Protein AF-A0A3N2C5B7-F1 (afdb_monomer_lite)

Organism: NCBI:txid150123

pLDDT: mean 75.02, std 17.59, range [30.16, 95.12]

Sequence (192 aa):
MKPGRSRLVAAVVLATTVAFVAAPAPQPVDAAWQDAESGAVAFAALSIAKPVYLAGASGCSISTTSVLGVGLVINSYTLTFTMPEGYGSADIQVGGGNTSTTIALASAAVTPAATSPTPNPTRQYSVTFNRGLLDGLLTGLLGGTGYLGVRVAPSSLIVPPLTRDTIWTSPWAVVQVGTALLGTNPTCTVIG

Foldseek 3Di:
DDDDDDDDDDDDDDPDDDDPPPPPDDADFPDWDADPVPGIDTDGDDAQAWWAADPDCRQKPWDWDQDPPQGIATFKIKGKTAHDPPDAQLQKWKFKDQDPQPTDTQDPVLFFRWDADPPHPRRMIMGIRGPVSCCVRPVCLAQGKMKMWMKGFDPVPPDPPDDSVRGRIHDTFMWIWHAHHSRPDIDIGGDD

Structure (mmCIF, N/CA/C/O backbone):
data_AF-A0A3N2C5B7-F1
#
_entry.id   AF-A0A3N2C5B7-F1
#
loop_
_atom_site.group_PDB
_atom_site.id
_atom_site.type_symbol
_atom_site.label_atom_id
_atom_site.label_alt_id
_atom_site.label_comp_id
_atom_site.label_asym_id
_atom_site.label_entity_id
_atom_site.label_seq_id
_atom_site.pdbx_PDB_ins_code
_atom_site.Cartn_x
_atom_site.Cartn_y
_atom_site.Cartn_z
_atom_site.occupancy
_atom_site.B_iso_or_equiv
_atom_site.auth_seq_id
_atom_site.auth_comp_id
_atom_site.auth_asym_id
_atom_site.auth_atom_id
_atom_site.pdbx_PDB_model_num
ATOM 1 N N . MET A 1 1 ? 11.537 -69.771 -57.664 1.00 35.84 1 MET A N 1
ATOM 2 C CA . MET A 1 1 ? 11.324 -70.745 -56.569 1.00 35.84 1 MET A CA 1
ATOM 3 C C . MET A 1 1 ? 12.615 -70.912 -55.780 1.00 35.84 1 MET A C 1
ATOM 5 O O . MET A 1 1 ? 13.659 -71.053 -56.399 1.00 35.84 1 MET A O 1
ATOM 9 N N . LYS A 1 2 ? 12.469 -70.979 -54.448 1.00 32.97 2 LYS A N 1
ATOM 10 C CA . LYS A 1 2 ? 13.444 -71.321 -53.391 1.00 32.97 2 LYS A CA 1
ATOM 11 C C . LYS A 1 2 ? 14.455 -70.246 -52.921 1.00 32.97 2 LYS A C 1
ATOM 13 O O . LYS A 1 2 ? 14.791 -69.346 -53.677 1.00 32.97 2 LYS A O 1
ATOM 18 N N . PRO A 1 3 ? 14.815 -70.288 -51.617 1.00 48.50 3 PRO A N 1
ATOM 19 C CA . PRO A 1 3 ? 14.596 -69.185 -50.675 1.00 48.50 3 PRO A CA 1
ATOM 20 C C . PRO A 1 3 ? 15.876 -68.854 -49.879 1.00 48.50 3 PRO A C 1
ATOM 22 O O . PRO A 1 3 ? 16.904 -69.505 -50.053 1.00 48.50 3 PRO A O 1
ATOM 25 N N . GLY A 1 4 ? 15.837 -67.895 -48.948 1.00 30.16 4 GLY A N 1
ATOM 26 C CA . GLY A 1 4 ? 17.028 -67.654 -48.134 1.00 30.16 4 GLY A CA 1
ATOM 27 C C . GLY A 1 4 ? 16.896 -66.702 -46.957 1.00 30.16 4 GLY A C 1
ATOM 28 O O . GLY A 1 4 ? 17.328 -65.567 -47.048 1.00 30.16 4 GLY A O 1
ATOM 29 N N . ARG A 1 5 ? 16.471 -67.272 -45.825 1.00 41.50 5 ARG A N 1
ATOM 30 C CA . ARG A 1 5 ? 17.020 -67.038 -44.476 1.00 41.50 5 ARG A CA 1
ATOM 31 C C . ARG A 1 5 ? 16.700 -65.713 -43.771 1.00 41.50 5 ARG A C 1
ATOM 33 O O . ARG A 1 5 ? 17.401 -64.715 -43.860 1.00 41.50 5 ARG A O 1
ATOM 40 N N . SER A 1 6 ? 15.701 -65.851 -42.907 1.00 39.84 6 SER A N 1
ATOM 41 C CA . SER A 1 6 ? 15.528 -65.231 -41.595 1.00 39.84 6 SER A CA 1
ATOM 42 C C . SER A 1 6 ? 16.836 -64.837 -40.894 1.00 39.84 6 SER A C 1
ATOM 44 O O . SER A 1 6 ? 17.717 -65.678 -40.694 1.00 39.84 6 SER A O 1
ATOM 46 N N . ARG A 1 7 ? 16.888 -63.603 -40.383 1.00 42.66 7 ARG A N 1
ATOM 47 C CA . ARG A 1 7 ? 17.626 -63.260 -39.161 1.00 42.66 7 ARG A CA 1
ATOM 48 C C . ARG A 1 7 ? 16.753 -62.368 -38.278 1.00 42.66 7 ARG A C 1
ATOM 50 O O . ARG A 1 7 ? 16.432 -61.245 -38.639 1.00 42.66 7 ARG A O 1
ATOM 57 N N . LEU A 1 8 ? 16.364 -62.936 -37.138 1.00 42.44 8 LEU A N 1
ATOM 58 C CA . LEU A 1 8 ? 15.937 -62.237 -35.930 1.00 42.44 8 LEU A CA 1
ATOM 59 C C . LEU A 1 8 ? 17.021 -61.241 -35.507 1.00 42.44 8 LEU A C 1
ATOM 61 O O . LEU A 1 8 ? 18.163 -61.670 -35.356 1.00 42.44 8 LEU A O 1
ATOM 65 N N . VAL A 1 9 ? 16.669 -59.981 -35.229 1.00 36.91 9 VAL A N 1
ATOM 66 C CA . VAL A 1 9 ? 17.441 -59.124 -34.314 1.00 36.91 9 VAL A CA 1
ATOM 67 C C . VAL A 1 9 ? 16.490 -58.231 -33.503 1.00 36.91 9 VAL A C 1
ATOM 69 O O . VAL A 1 9 ? 15.833 -57.348 -34.037 1.00 36.91 9 VAL A O 1
ATOM 72 N N . ALA A 1 10 ? 16.428 -58.576 -32.216 1.00 32.66 10 ALA A N 1
ATOM 73 C CA . ALA A 1 10 ? 16.197 -57.800 -30.996 1.00 32.66 10 ALA A CA 1
ATOM 74 C C . ALA A 1 10 ? 15.443 -56.453 -31.035 1.00 32.66 10 ALA A C 1
ATOM 76 O O . ALA A 1 10 ? 15.878 -55.463 -31.615 1.00 32.66 10 ALA A O 1
ATOM 77 N N . ALA A 1 11 ? 14.382 -56.416 -30.225 1.00 35.00 11 ALA A N 1
ATOM 78 C CA . ALA A 1 11 ? 13.770 -55.218 -29.676 1.00 35.00 11 ALA A CA 1
ATOM 79 C C . ALA A 1 11 ? 14.732 -54.463 -28.740 1.00 35.00 11 ALA A C 1
ATOM 81 O O . ALA A 1 11 ? 15.372 -55.069 -27.882 1.00 35.00 11 ALA A O 1
ATOM 82 N N . VAL A 1 12 ? 14.744 -53.134 -28.842 1.00 37.12 12 VAL A N 1
ATOM 83 C CA . VAL A 1 12 ? 15.176 -52.234 -27.766 1.00 37.12 12 VAL A CA 1
ATOM 84 C C . VAL A 1 12 ? 14.017 -51.278 -27.510 1.00 37.12 12 VAL A C 1
ATOM 86 O O . VAL A 1 12 ? 13.773 -50.348 -28.273 1.00 37.12 12 VAL A O 1
ATOM 89 N N . VAL A 1 13 ? 13.256 -51.560 -26.454 1.00 39.16 13 VAL A N 1
ATOM 90 C CA . VAL A 1 13 ? 12.265 -50.638 -25.896 1.00 39.16 13 VAL A CA 1
ATOM 91 C C . VAL A 1 13 ? 13.042 -49.649 -25.033 1.00 39.16 13 VAL A C 1
ATOM 93 O O . VAL A 1 13 ? 13.508 -50.005 -23.953 1.00 39.16 13 VAL A O 1
ATOM 96 N N . LEU A 1 14 ? 13.231 -48.423 -25.522 1.00 38.78 14 LEU A N 1
ATOM 97 C CA . LEU A 1 14 ? 13.787 -47.342 -24.713 1.00 38.78 14 LEU A CA 1
ATOM 98 C C . LEU A 1 14 ? 12.655 -46.773 -23.845 1.00 38.78 14 LEU A C 1
ATOM 100 O O . LEU A 1 14 ? 11.799 -46.035 -24.324 1.00 38.78 14 LEU A O 1
ATOM 104 N N . ALA A 1 15 ? 12.628 -47.155 -22.570 1.00 41.28 15 ALA A N 1
ATOM 105 C CA . ALA A 1 15 ? 11.782 -46.521 -21.570 1.00 41.28 15 ALA A CA 1
ATOM 106 C C . ALA A 1 15 ? 12.394 -45.161 -21.196 1.00 41.28 15 ALA A C 1
ATOM 108 O O . ALA A 1 15 ? 13.304 -45.081 -20.372 1.00 41.28 15 ALA A O 1
ATOM 109 N N . THR A 1 16 ? 11.924 -44.083 -21.819 1.00 44.19 16 THR A N 1
ATOM 110 C CA . THR A 1 16 ? 12.228 -42.712 -21.399 1.00 44.19 16 THR A CA 1
ATOM 111 C C . THR A 1 16 ? 11.373 -42.357 -20.186 1.00 44.19 16 THR A C 1
ATOM 113 O O . THR A 1 16 ? 10.202 -42.001 -20.295 1.00 44.19 16 THR A O 1
ATOM 116 N N . THR A 1 17 ? 11.964 -42.450 -18.998 1.00 44.78 17 THR A N 1
ATOM 117 C CA . THR A 1 17 ? 11.418 -41.849 -17.779 1.00 44.78 17 THR A CA 1
ATOM 118 C C . THR A 1 17 ? 11.466 -40.326 -17.909 1.00 44.78 17 THR A C 1
ATOM 120 O O . THR A 1 17 ? 12.536 -39.725 -17.806 1.00 44.78 17 THR A O 1
ATOM 123 N N . VAL A 1 18 ? 10.317 -39.693 -18.152 1.00 47.22 18 VAL A N 1
ATOM 124 C CA . VAL A 1 18 ? 10.173 -38.233 -18.090 1.00 47.22 18 VAL A CA 1
ATOM 125 C C . VAL A 1 18 ? 10.163 -37.830 -16.619 1.00 47.22 18 VAL A C 1
ATOM 127 O O . VAL A 1 18 ? 9.164 -37.991 -15.920 1.00 47.22 18 VAL A O 1
ATOM 130 N N . ALA A 1 19 ? 11.296 -37.333 -16.129 1.00 45.66 19 ALA A N 1
ATOM 131 C CA . ALA A 1 19 ? 11.338 -36.612 -14.869 1.00 45.66 19 ALA A CA 1
ATOM 132 C C . ALA A 1 19 ? 10.581 -35.289 -15.061 1.00 45.66 19 ALA A C 1
ATOM 134 O O . ALA A 1 19 ? 11.056 -34.393 -15.757 1.00 45.66 19 ALA A O 1
ATOM 135 N N . PHE A 1 20 ? 9.393 -35.168 -14.465 1.00 41.56 20 PHE A N 1
ATOM 136 C CA . PHE A 1 20 ? 8.735 -33.877 -14.288 1.00 41.56 20 PHE A CA 1
ATOM 137 C C . PHE A 1 20 ? 9.561 -33.059 -13.291 1.00 41.56 20 PHE A C 1
ATOM 139 O O . PHE A 1 20 ? 9.329 -33.086 -12.085 1.00 41.56 20 PHE A O 1
ATOM 146 N N . VAL A 1 21 ? 10.566 -32.346 -13.795 1.00 48.81 21 VAL A N 1
ATOM 147 C CA . VAL A 1 21 ? 11.139 -31.217 -13.068 1.00 48.81 21 VAL A CA 1
ATOM 148 C C . VAL A 1 21 ? 10.040 -30.162 -13.038 1.00 48.81 21 VAL A C 1
ATOM 150 O O . VAL A 1 21 ? 9.547 -29.763 -14.092 1.00 48.81 21 VAL A O 1
ATOM 153 N N . ALA A 1 22 ? 9.609 -29.762 -11.842 1.00 47.53 22 ALA A N 1
ATOM 154 C CA . ALA A 1 22 ? 8.692 -28.647 -11.661 1.00 47.53 22 ALA A CA 1
ATOM 155 C C . ALA A 1 22 ? 9.335 -27.397 -12.278 1.00 47.53 22 ALA A C 1
ATOM 157 O O . ALA A 1 22 ? 10.196 -26.762 -11.669 1.00 47.53 22 ALA A O 1
ATOM 158 N N . ALA A 1 23 ? 8.983 -27.101 -13.529 1.00 49.34 23 ALA A N 1
ATOM 159 C CA . ALA A 1 23 ? 9.457 -25.912 -14.204 1.00 49.34 23 ALA A CA 1
ATOM 160 C C . ALA A 1 23 ? 8.921 -24.691 -13.436 1.00 49.34 23 ALA A C 1
ATOM 162 O O . ALA A 1 23 ? 7.737 -24.681 -13.076 1.00 49.34 23 ALA A O 1
ATOM 163 N N . PRO A 1 24 ? 9.763 -23.679 -13.158 1.00 48.12 24 PRO A N 1
ATOM 164 C CA . PRO A 1 24 ? 9.281 -22.425 -12.605 1.00 48.12 24 PRO A CA 1
ATOM 165 C C . PRO A 1 24 ? 8.166 -21.883 -13.500 1.00 48.12 24 PRO A C 1
ATOM 167 O O . PRO A 1 24 ? 8.234 -22.015 -14.724 1.00 48.12 24 PRO A O 1
ATOM 170 N N . ALA A 1 25 ? 7.130 -21.307 -12.885 1.00 51.94 25 ALA A N 1
ATOM 171 C CA . ALA A 1 25 ? 6.002 -20.752 -13.620 1.00 51.94 25 ALA A CA 1
ATOM 172 C C . ALA A 1 25 ? 6.512 -19.822 -14.743 1.00 51.94 25 ALA A C 1
ATOM 174 O O . ALA A 1 25 ? 7.426 -19.024 -14.485 1.00 51.94 25 ALA A O 1
ATOM 175 N N . PRO A 1 26 ? 5.972 -19.941 -15.974 1.00 47.62 26 PRO A N 1
ATOM 176 C CA . PRO A 1 26 ? 6.427 -19.148 -17.108 1.00 47.62 26 PRO A CA 1
ATOM 177 C C . PRO A 1 26 ? 6.358 -17.663 -16.751 1.00 47.62 26 PRO A C 1
ATOM 179 O O . PRO A 1 26 ? 5.314 -17.159 -16.337 1.00 47.62 26 PRO A O 1
ATOM 182 N N . GLN A 1 27 ? 7.498 -16.983 -16.859 1.00 50.03 27 GLN A N 1
ATOM 183 C CA . GLN A 1 27 ? 7.572 -15.544 -16.636 1.00 50.03 27 GLN A CA 1
ATOM 184 C C . GLN A 1 27 ? 6.804 -14.836 -17.764 1.00 50.03 27 GLN A C 1
ATOM 186 O O . GLN A 1 27 ? 6.911 -15.265 -18.916 1.00 50.03 27 GLN A O 1
ATOM 191 N N . PRO A 1 28 ? 6.038 -13.773 -17.474 1.00 53.78 28 PRO A N 1
ATOM 192 C CA . PRO A 1 28 ? 5.426 -12.964 -18.520 1.00 53.78 28 PRO A CA 1
ATOM 193 C C . PRO A 1 28 ? 6.520 -12.356 -19.414 1.00 53.78 28 PRO A C 1
ATOM 195 O O . PRO A 1 28 ? 7.517 -11.822 -18.922 1.00 53.78 28 PRO A O 1
ATOM 198 N N . VAL A 1 29 ? 6.347 -12.480 -20.731 1.00 54.84 29 VAL A N 1
ATOM 199 C CA . VAL A 1 29 ? 7.285 -12.006 -21.760 1.00 54.84 29 VAL A CA 1
ATOM 200 C C . VAL A 1 29 ? 6.549 -10.955 -22.590 1.00 54.84 29 VAL A C 1
ATOM 202 O O . VAL A 1 29 ? 5.499 -11.267 -23.147 1.00 54.84 29 VAL A O 1
ATOM 205 N N . ASP A 1 30 ? 7.071 -9.728 -22.668 1.00 53.09 30 ASP A N 1
ATOM 206 C CA . ASP A 1 30 ? 6.410 -8.628 -23.400 1.00 53.09 30 ASP A CA 1
ATOM 207 C C . ASP A 1 30 ? 6.528 -8.764 -24.924 1.00 53.09 30 ASP A C 1
ATOM 209 O O . ASP A 1 30 ? 5.712 -8.228 -25.670 1.00 53.09 30 ASP A O 1
ATOM 213 N N . ALA A 1 31 ? 7.528 -9.507 -25.399 1.00 56.25 31 ALA A N 1
ATOM 214 C CA . ALA A 1 31 ? 7.665 -9.886 -26.795 1.00 56.25 31 ALA A CA 1
ATOM 215 C C . ALA A 1 31 ? 8.596 -11.097 -26.912 1.00 56.25 31 ALA A C 1
ATOM 217 O O . ALA A 1 31 ? 9.701 -11.105 -26.368 1.00 56.25 31 ALA A O 1
ATOM 218 N N . ALA A 1 32 ? 8.150 -12.111 -27.648 1.00 57.03 32 ALA A N 1
ATOM 219 C CA . ALA A 1 32 ? 9.001 -13.179 -28.146 1.00 57.03 32 ALA A CA 1
ATOM 220 C C . ALA A 1 32 ? 9.000 -13.064 -29.667 1.00 57.03 32 ALA A C 1
ATOM 222 O O . ALA A 1 32 ? 7.952 -13.199 -30.299 1.00 57.03 32 ALA A O 1
ATOM 223 N N . TRP A 1 33 ? 10.157 -12.778 -30.254 1.00 51.25 33 TRP A N 1
ATOM 224 C CA . TRP A 1 33 ? 10.332 -12.894 -31.694 1.00 51.25 33 TRP A CA 1
ATOM 225 C C . TRP A 1 33 ? 11.167 -14.127 -31.975 1.00 51.25 33 TRP A C 1
ATOM 227 O O . TRP A 1 33 ? 12.185 -14.393 -31.332 1.00 51.25 33 TRP A O 1
ATOM 237 N N . GLN A 1 34 ? 10.680 -14.904 -32.929 1.00 53.06 34 GLN A N 1
ATOM 238 C CA . GLN A 1 34 ? 11.358 -16.083 -33.408 1.00 53.06 34 GLN A CA 1
ATOM 239 C C . GLN A 1 34 ? 11.734 -15.802 -34.851 1.00 53.06 34 GLN A C 1
ATOM 241 O O . GLN A 1 34 ? 10.875 -15.660 -35.718 1.00 53.06 34 GLN A O 1
ATOM 246 N N . ASP A 1 35 ? 13.028 -15.660 -35.069 1.00 55.88 35 ASP A N 1
ATOM 247 C CA . ASP A 1 35 ? 13.618 -15.584 -36.388 1.00 55.88 35 ASP A CA 1
ATOM 248 C C . ASP A 1 35 ? 14.286 -16.939 -36.668 1.00 55.88 35 ASP A C 1
ATOM 250 O O . ASP A 1 35 ? 14.932 -17.526 -35.792 1.00 55.88 35 ASP A O 1
ATOM 254 N N . ALA A 1 36 ? 14.074 -17.465 -37.874 1.00 63.16 36 ALA A N 1
ATOM 255 C CA . ALA A 1 36 ? 14.617 -18.750 -38.298 1.00 63.16 36 ALA A CA 1
ATOM 256 C C . ALA A 1 36 ? 16.155 -18.735 -38.401 1.00 63.16 36 ALA A C 1
ATOM 258 O O . ALA A 1 36 ? 16.771 -19.801 -38.378 1.00 63.16 36 ALA A O 1
ATOM 259 N N . GLU A 1 37 ? 16.767 -17.552 -38.488 1.00 69.00 37 GLU A N 1
ATOM 260 C CA . GLU A 1 37 ? 18.196 -17.358 -38.735 1.00 69.00 37 GLU A CA 1
ATOM 261 C C . GLU A 1 37 ? 18.986 -17.038 -37.447 1.00 69.00 37 GLU A C 1
ATOM 263 O O . GLU A 1 37 ? 20.143 -17.447 -37.333 1.00 69.00 37 GLU A O 1
ATOM 268 N N . SER A 1 38 ? 18.367 -16.398 -36.444 1.00 60.31 38 SER A N 1
ATOM 269 C CA . SER A 1 38 ? 19.035 -15.933 -35.206 1.00 60.31 38 SER A CA 1
ATOM 270 C C . SER A 1 38 ? 18.573 -16.617 -33.910 1.00 60.31 38 SER A C 1
ATOM 272 O O . SER A 1 38 ? 19.089 -16.307 -32.834 1.00 60.31 38 SER A O 1
ATOM 274 N N . GLY A 1 39 ? 17.637 -17.569 -33.976 1.00 56.69 39 GLY A N 1
ATOM 275 C CA . GLY A 1 39 ? 17.118 -18.276 -32.800 1.00 56.69 39 GLY A CA 1
ATOM 276 C C . GLY A 1 39 ? 16.073 -17.477 -32.007 1.00 56.69 39 GLY A C 1
ATOM 277 O O . GLY A 1 39 ? 15.660 -16.386 -32.389 1.00 56.69 39 GLY A O 1
ATOM 278 N N . ALA A 1 40 ? 15.587 -18.054 -30.903 1.00 54.97 40 ALA A N 1
ATOM 279 C CA . ALA A 1 40 ? 14.596 -17.415 -30.038 1.00 54.97 40 ALA A CA 1
ATOM 280 C C . ALA A 1 40 ? 15.289 -16.548 -28.978 1.00 54.97 40 ALA A C 1
ATOM 282 O O . ALA A 1 40 ? 16.088 -17.056 -28.189 1.00 54.97 40 ALA A O 1
ATOM 283 N N . VAL A 1 41 ? 14.944 -15.261 -28.928 1.00 52.34 41 VAL A N 1
ATOM 284 C CA . VAL A 1 41 ? 15.375 -14.349 -27.862 1.00 52.34 41 VAL A CA 1
ATOM 285 C C . VAL A 1 41 ? 14.140 -13.897 -27.091 1.00 52.34 41 VAL A C 1
ATOM 287 O O . VAL A 1 41 ? 13.140 -13.491 -27.679 1.00 52.34 41 VAL A O 1
ATOM 290 N N . ALA A 1 42 ? 14.208 -13.989 -25.766 1.00 57.88 42 ALA A N 1
ATOM 291 C CA . ALA A 1 42 ? 13.165 -13.524 -24.864 1.00 57.88 42 ALA A CA 1
ATOM 292 C C . ALA A 1 42 ? 13.741 -12.457 -23.931 1.00 57.88 42 ALA A C 1
ATOM 294 O O . ALA A 1 42 ? 14.819 -12.639 -23.363 1.00 57.88 42 ALA A O 1
ATOM 295 N N . PHE A 1 43 ? 13.001 -11.365 -23.754 1.00 53.41 43 PHE A N 1
ATOM 296 C CA . PHE A 1 43 ? 13.284 -10.347 -22.747 1.00 53.41 43 PHE A CA 1
ATOM 297 C C . PHE A 1 43 ? 12.277 -10.514 -21.616 1.00 53.41 43 PHE A C 1
ATOM 299 O O . PHE A 1 43 ? 11.074 -10.605 -21.861 1.00 53.41 43 PHE A O 1
ATOM 306 N N . ALA A 1 44 ? 12.763 -10.582 -20.379 1.00 56.19 44 ALA A N 1
ATOM 307 C CA . ALA A 1 44 ? 11.878 -10.590 -19.223 1.00 56.19 44 ALA A CA 1
ATOM 308 C C . ALA A 1 44 ? 11.096 -9.269 -19.176 1.00 56.19 44 ALA A C 1
ATOM 310 O O . ALA A 1 44 ? 11.691 -8.201 -19.345 1.00 56.19 44 ALA A O 1
ATOM 311 N N . ALA A 1 45 ? 9.783 -9.345 -18.945 1.00 58.25 45 ALA A N 1
ATOM 312 C CA . ALA A 1 45 ? 8.965 -8.157 -18.744 1.00 58.25 45 ALA A CA 1
ATOM 313 C C . ALA A 1 45 ? 9.502 -7.345 -17.556 1.00 58.25 45 ALA A C 1
ATOM 315 O O . ALA A 1 45 ? 9.812 -7.901 -16.495 1.00 58.25 45 ALA A O 1
ATOM 316 N N . LEU A 1 46 ? 9.620 -6.025 -17.720 1.00 68.75 46 LEU A N 1
ATOM 317 C CA . LEU A 1 46 ? 10.071 -5.145 -16.645 1.00 68.75 46 LEU A CA 1
ATOM 318 C C . LEU A 1 46 ? 8.976 -5.087 -15.567 1.00 68.75 46 LEU A C 1
ATOM 320 O O . LEU A 1 46 ? 7.962 -4.412 -15.717 1.00 68.75 46 LEU A O 1
ATOM 324 N N . SER A 1 47 ? 9.149 -5.807 -14.460 1.00 78.12 47 SER A N 1
ATOM 325 C CA . SER A 1 47 ? 8.191 -5.747 -13.355 1.00 78.12 47 SER A CA 1
ATOM 326 C C . SER A 1 47 ? 8.519 -4.581 -12.425 1.00 78.12 47 SER A C 1
ATOM 328 O O . SER A 1 47 ? 9.602 -4.539 -11.836 1.00 78.12 47 SER A O 1
ATOM 330 N N . ILE A 1 48 ? 7.570 -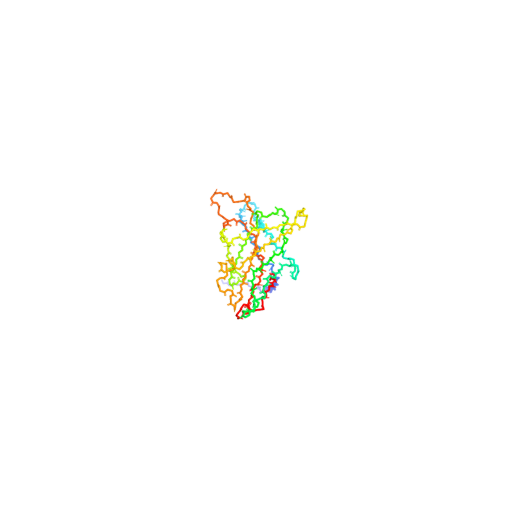3.669 -12.225 1.00 87.19 48 ILE A N 1
ATOM 331 C CA . ILE A 1 48 ? 7.682 -2.649 -11.181 1.00 87.19 48 ILE A CA 1
ATOM 332 C C . ILE A 1 48 ? 7.386 -3.316 -9.836 1.00 87.19 48 ILE A C 1
ATOM 334 O O . ILE A 1 48 ? 6.311 -3.890 -9.640 1.00 87.19 48 ILE A O 1
ATOM 338 N N . ALA A 1 49 ? 8.337 -3.245 -8.904 1.00 90.38 49 ALA A N 1
ATOM 339 C CA . ALA A 1 49 ? 8.137 -3.759 -7.556 1.00 90.38 49 ALA A CA 1
ATOM 340 C C . ALA A 1 49 ? 6.953 -3.046 -6.882 1.00 90.38 49 ALA A C 1
ATOM 342 O O . ALA A 1 49 ? 6.792 -1.831 -6.999 1.00 90.38 49 ALA A O 1
ATOM 343 N N . LYS A 1 50 ?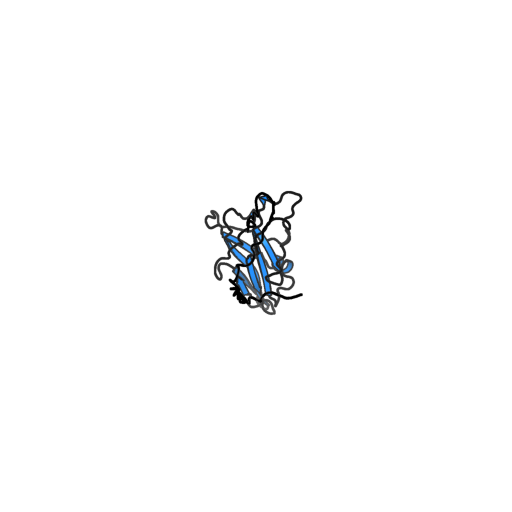 6.112 -3.801 -6.170 1.00 92.06 50 LYS A N 1
ATOM 344 C CA . LYS A 1 50 ? 5.024 -3.206 -5.386 1.00 92.06 50 LYS A CA 1
ATOM 345 C C . LYS A 1 50 ? 5.576 -2.472 -4.155 1.00 92.06 50 LYS A C 1
ATOM 347 O O . LYS A 1 50 ? 6.634 -2.861 -3.651 1.00 92.06 50 LYS A O 1
ATOM 352 N N . PRO A 1 51 ? 4.870 -1.457 -3.631 1.00 93.94 51 PRO A N 1
ATOM 353 C CA . PRO A 1 51 ? 5.239 -0.830 -2.366 1.00 93.94 51 PRO A CA 1
ATOM 354 C C . PRO A 1 51 ? 5.205 -1.836 -1.210 1.00 93.94 51 PRO A C 1
ATOM 356 O O . PRO A 1 51 ? 4.450 -2.810 -1.241 1.00 93.94 51 PRO A O 1
ATOM 359 N N . VAL A 1 52 ? 6.002 -1.592 -0.171 1.00 94.44 52 VAL A N 1
ATOM 360 C CA . VAL A 1 52 ? 6.074 -2.475 1.004 1.00 94.44 52 VAL A CA 1
ATOM 361 C C . VAL A 1 52 ? 5.566 -1.728 2.227 1.00 94.44 52 VAL A C 1
ATOM 363 O O . VAL A 1 52 ? 6.160 -0.731 2.632 1.00 94.44 52 VAL A O 1
ATOM 366 N N . TYR A 1 53 ? 4.473 -2.196 2.827 1.00 94.06 53 TYR A N 1
ATOM 367 C CA . TYR A 1 53 ? 3.979 -1.635 4.085 1.00 94.06 53 TYR A CA 1
ATOM 368 C C . TYR A 1 53 ? 4.957 -1.893 5.230 1.00 94.06 53 TYR A C 1
ATOM 370 O O . TYR A 1 53 ? 5.622 -2.930 5.280 1.00 94.06 53 TYR A O 1
ATOM 378 N N . LEU A 1 54 ? 5.022 -0.958 6.178 1.00 90.25 54 LEU A N 1
ATOM 379 C CA . LEU A 1 54 ? 5.760 -1.190 7.417 1.00 90.25 54 LEU A CA 1
ATOM 380 C C . LEU A 1 54 ? 5.109 -2.340 8.206 1.00 90.25 54 LEU A C 1
ATOM 382 O O . LEU A 1 54 ? 3.914 -2.606 8.094 1.00 90.25 54 LEU A O 1
ATOM 386 N N . ALA A 1 55 ? 5.894 -3.038 9.021 1.00 82.56 55 ALA A N 1
ATOM 387 C CA . ALA A 1 55 ? 5.377 -4.157 9.798 1.00 82.56 55 ALA A CA 1
ATOM 388 C C . ALA A 1 55 ? 4.397 -3.695 10.896 1.00 82.56 55 ALA A C 1
ATOM 390 O O . ALA A 1 55 ? 4.602 -2.672 11.555 1.00 82.56 55 ALA A O 1
ATOM 391 N N . GLY A 1 56 ? 3.352 -4.496 11.126 1.00 76.00 56 GLY A N 1
ATOM 392 C CA . GLY A 1 56 ? 2.403 -4.311 12.225 1.00 76.00 56 GLY A CA 1
ATOM 393 C C . GLY A 1 56 ? 1.615 -2.997 12.158 1.00 76.00 56 GLY A C 1
ATOM 394 O O . GLY A 1 56 ? 1.261 -2.515 11.083 1.00 76.00 56 GLY A O 1
ATOM 395 N N . ALA A 1 57 ? 1.350 -2.409 13.328 1.00 72.12 57 ALA A N 1
ATOM 396 C CA . ALA A 1 57 ? 0.569 -1.175 13.468 1.00 72.12 57 ALA A CA 1
ATOM 397 C C . ALA A 1 57 ? 1.227 0.059 12.815 1.00 72.12 57 ALA A C 1
ATOM 399 O O . ALA A 1 57 ? 0.564 1.069 12.593 1.00 72.12 57 ALA A O 1
ATOM 400 N N . SER A 1 58 ? 2.519 -0.018 12.482 1.00 81.94 58 SER A N 1
ATOM 401 C CA . SER A 1 58 ? 3.223 1.051 11.770 1.00 81.94 58 SER A CA 1
ATOM 402 C C . SER A 1 58 ? 2.854 1.103 10.286 1.00 81.94 58 SER A C 1
ATOM 404 O O . SER A 1 58 ? 2.925 2.174 9.690 1.00 81.94 58 SER A O 1
ATOM 406 N N . GLY A 1 59 ? 2.460 -0.029 9.686 1.00 85.69 59 GLY A N 1
ATOM 407 C CA . GLY A 1 59 ? 2.050 -0.107 8.277 1.00 85.69 59 GLY A CA 1
ATOM 408 C C . GLY A 1 59 ? 0.599 0.268 8.036 1.00 85.69 59 GLY A C 1
ATOM 409 O O . GLY A 1 59 ? 0.278 0.847 7.000 1.00 85.69 59 GLY A O 1
ATOM 410 N N . CYS A 1 60 ? -0.268 -0.010 9.007 1.00 91.25 60 CYS A N 1
ATOM 411 C CA . CYS A 1 60 ? -1.613 0.533 9.025 1.00 91.25 60 CYS A CA 1
ATOM 412 C C . CYS A 1 60 ? -2.044 0.921 10.435 1.00 91.25 60 CYS A C 1
ATOM 414 O O . CYS A 1 60 ? -2.056 0.092 11.346 1.00 91.25 60 CYS A O 1
ATOM 416 N N . SER A 1 61 ? -2.472 2.171 10.574 1.00 90.88 61 SER A N 1
ATOM 417 C CA . SER A 1 61 ? -3.022 2.720 11.807 1.00 90.88 61 SER A CA 1
ATOM 418 C C . SER A 1 61 ? -4.450 3.213 11.597 1.00 90.88 61 SER A C 1
ATOM 420 O O . SER A 1 61 ? -4.855 3.582 10.492 1.00 90.88 61 SER A O 1
ATOM 422 N N . ILE A 1 62 ? -5.221 3.199 12.681 1.00 89.94 62 ILE A N 1
ATOM 423 C CA . ILE A 1 62 ? -6.639 3.550 12.690 1.00 89.94 62 ILE A CA 1
ATOM 424 C C . ILE A 1 62 ? -6.819 4.734 13.629 1.00 89.94 62 ILE A C 1
ATOM 426 O O . ILE A 1 62 ? -6.358 4.699 14.770 1.00 89.94 62 ILE A O 1
ATOM 430 N N . SER A 1 63 ? -7.510 5.770 13.164 1.00 88.94 63 SER A N 1
ATOM 431 C CA . SER A 1 63 ? -7.977 6.857 14.018 1.00 88.94 63 SER A CA 1
ATOM 432 C C . SER A 1 63 ? -9.456 6.664 14.325 1.00 88.94 63 SER A C 1
ATOM 434 O O . SER A 1 63 ? -10.282 6.584 13.413 1.00 88.94 63 SER A O 1
ATOM 436 N N . THR A 1 64 ? -9.795 6.618 15.611 1.00 85.50 64 THR A N 1
ATOM 437 C CA . THR A 1 64 ? -11.174 6.506 16.097 1.00 85.50 64 THR A CA 1
ATOM 438 C C . THR A 1 64 ? -11.463 7.553 17.156 1.00 85.50 64 THR A C 1
ATOM 440 O O . THR A 1 64 ? -10.606 7.834 17.994 1.00 85.50 64 THR A O 1
ATOM 443 N N . THR A 1 65 ? -12.694 8.050 17.195 1.00 83.44 65 THR A N 1
ATOM 444 C CA . THR A 1 65 ? -13.196 8.873 18.299 1.00 83.44 65 THR A CA 1
ATOM 445 C C . THR A 1 65 ? -14.326 8.138 19.002 1.00 83.44 65 THR A C 1
ATOM 447 O O . THR A 1 65 ? -15.220 7.596 18.358 1.00 83.44 65 THR A O 1
ATOM 450 N N . SER A 1 66 ? -14.293 8.117 20.334 1.00 79.62 66 SER A N 1
ATOM 451 C CA . SER A 1 66 ? -15.418 7.630 21.131 1.00 79.62 66 SER A CA 1
ATOM 452 C C . SER A 1 66 ? -16.474 8.727 21.226 1.00 79.62 66 SER A C 1
ATOM 454 O O . SER A 1 66 ? -16.186 9.822 21.713 1.00 79.62 66 SER A O 1
ATOM 456 N N . VAL A 1 67 ? -17.682 8.444 20.746 1.00 76.44 67 VAL A N 1
ATOM 457 C CA . VAL A 1 67 ? -18.824 9.357 20.809 1.00 76.44 67 VAL A CA 1
ATOM 458 C C . VAL A 1 67 ? -19.845 8.786 21.785 1.00 76.44 67 VAL A C 1
ATOM 460 O O . VAL A 1 67 ? -20.328 7.661 21.627 1.00 76.44 67 VAL A O 1
ATOM 463 N N . LEU A 1 68 ? -20.181 9.566 22.813 1.00 72.88 68 LEU A N 1
ATOM 464 C CA . LEU A 1 68 ? -21.143 9.166 23.836 1.00 72.88 68 LEU A CA 1
ATOM 465 C C . LEU A 1 68 ? -22.504 8.841 23.193 1.00 72.88 68 LEU A C 1
ATOM 467 O O . LEU A 1 68 ? -23.040 9.642 22.433 1.00 72.88 68 LEU A O 1
ATOM 471 N N . GLY A 1 69 ? -23.049 7.657 23.485 1.00 69.19 69 GLY A N 1
ATOM 472 C CA . GLY A 1 69 ? -24.331 7.186 22.941 1.00 69.19 69 GLY A CA 1
ATOM 473 C C . GLY A 1 69 ? -24.272 6.537 21.551 1.00 69.19 69 GLY A C 1
ATOM 474 O O . GLY A 1 69 ? -25.272 5.970 21.126 1.00 69.19 69 GLY A O 1
ATOM 475 N N . VAL A 1 70 ? -23.122 6.571 20.865 1.00 68.06 70 VAL A N 1
ATOM 476 C CA . VAL A 1 70 ? -22.931 5.964 19.528 1.00 68.06 70 VAL A CA 1
ATOM 477 C C . VAL A 1 70 ? -21.801 4.924 19.526 1.00 68.06 70 VAL A C 1
ATOM 479 O O . VAL A 1 70 ? -21.834 3.980 18.745 1.00 68.06 70 VAL A O 1
ATOM 482 N N . GLY A 1 71 ? -20.831 5.046 20.440 1.00 73.12 71 GLY A N 1
ATOM 483 C CA . GLY A 1 71 ? -19.683 4.143 20.544 1.00 73.12 71 GLY A CA 1
ATOM 484 C C . GLY A 1 71 ? -18.452 4.664 19.797 1.00 73.12 71 GLY A C 1
ATOM 485 O O . GLY A 1 71 ? -18.303 5.866 19.578 1.00 73.12 71 GLY A O 1
ATOM 486 N N . LEU A 1 72 ? -17.528 3.763 19.449 1.00 75.25 72 LEU A N 1
ATOM 487 C CA . LEU A 1 72 ? -16.331 4.098 18.671 1.00 75.25 72 LEU A CA 1
ATOM 488 C C . LEU A 1 72 ? -16.714 4.373 17.216 1.00 75.25 72 LEU A C 1
ATOM 490 O O . LEU A 1 72 ? -17.279 3.513 16.549 1.00 75.25 72 LEU A O 1
ATOM 494 N N . VAL A 1 73 ? -16.363 5.558 16.728 1.00 78.19 73 VAL A N 1
ATOM 495 C CA . VAL A 1 73 ? -16.547 5.975 15.338 1.00 78.19 73 VAL A CA 1
ATOM 496 C C . VAL A 1 73 ? -15.182 6.077 14.674 1.00 78.19 73 VAL A C 1
ATOM 498 O O . VAL A 1 73 ? -14.257 6.681 15.216 1.00 78.19 73 VAL A O 1
ATOM 501 N N . ILE A 1 74 ? -15.052 5.493 13.487 1.00 84.06 74 ILE A N 1
ATOM 502 C CA . ILE A 1 74 ? -13.821 5.552 12.695 1.00 84.06 74 ILE A CA 1
ATOM 503 C C . ILE A 1 74 ? -13.745 6.892 11.978 1.00 84.06 74 ILE A C 1
ATOM 505 O O . ILE A 1 74 ? -14.685 7.294 11.289 1.00 84.06 74 ILE A O 1
ATOM 509 N N . ASN A 1 75 ? -12.601 7.553 12.111 1.00 85.94 75 ASN A N 1
ATOM 510 C CA . ASN A 1 75 ? -12.308 8.805 11.425 1.00 85.94 75 ASN A CA 1
ATOM 511 C C . ASN A 1 75 ? -11.476 8.566 10.172 1.00 85.94 75 ASN A C 1
ATOM 513 O O . ASN A 1 75 ? -11.773 9.142 9.125 1.00 85.94 75 ASN A O 1
ATOM 517 N N . SER A 1 76 ? -10.433 7.737 10.280 1.00 88.19 76 SER A N 1
ATOM 518 C CA . SER A 1 76 ? -9.524 7.480 9.168 1.00 88.19 76 SER A CA 1
ATOM 519 C C . SER A 1 76 ? -8.704 6.199 9.316 1.00 88.19 76 SER A C 1
ATOM 521 O O . SER A 1 76 ? -8.458 5.719 10.426 1.00 88.19 76 SER A O 1
ATOM 523 N N . TYR A 1 77 ? -8.242 5.687 8.173 1.00 90.25 77 TYR A N 1
ATOM 524 C CA . TYR A 1 77 ? -7.150 4.717 8.078 1.00 90.25 77 TYR A CA 1
ATOM 525 C C . TYR A 1 77 ? -5.922 5.408 7.497 1.00 90.25 77 TYR A C 1
ATOM 527 O O . TYR A 1 77 ? -6.009 6.020 6.432 1.00 90.25 77 TYR A O 1
ATOM 535 N N . THR A 1 78 ? -4.778 5.291 8.163 1.00 92.94 78 THR A N 1
ATOM 536 C CA . THR A 1 78 ? -3.501 5.778 7.634 1.00 92.94 78 THR A CA 1
ATOM 537 C C . THR A 1 78 ? -2.623 4.592 7.293 1.00 92.94 78 THR A C 1
ATOM 539 O O . THR A 1 78 ? -2.298 3.791 8.172 1.00 92.94 78 THR A O 1
ATOM 542 N N . LEU A 1 79 ? -2.234 4.492 6.024 1.00 94.00 79 LEU A N 1
ATOM 543 C CA . LEU A 1 79 ? -1.317 3.465 5.549 1.00 94.00 79 LEU A CA 1
ATOM 544 C C . LEU A 1 79 ? 0.074 4.065 5.388 1.00 94.00 79 LEU A C 1
ATOM 546 O O . LEU A 1 79 ? 0.208 5.099 4.733 1.00 94.00 79 LEU A O 1
ATOM 550 N N . THR A 1 80 ? 1.087 3.391 5.923 1.00 94.56 80 THR A N 1
ATOM 551 C CA . THR A 1 80 ? 2.493 3.793 5.802 1.00 94.56 80 THR A CA 1
ATOM 552 C C . THR A 1 80 ? 3.269 2.714 5.065 1.00 94.56 80 THR A C 1
ATOM 554 O O . THR A 1 80 ? 3.261 1.542 5.455 1.00 94.56 80 THR A O 1
ATOM 557 N N . PHE A 1 81 ? 3.968 3.101 4.009 1.00 94.44 81 PHE A N 1
ATOM 558 C CA . PHE A 1 81 ? 4.696 2.178 3.147 1.00 94.44 81 PHE A CA 1
ATOM 559 C C . PHE A 1 81 ? 5.983 2.795 2.620 1.00 94.44 81 PHE A C 1
ATOM 561 O O . PHE A 1 81 ? 6.145 4.012 2.569 1.00 94.44 81 PHE A O 1
ATOM 568 N N . THR A 1 82 ? 6.891 1.928 2.199 1.00 95.12 82 THR A N 1
ATOM 569 C CA . THR A 1 82 ? 8.129 2.288 1.523 1.00 95.12 82 THR A CA 1
ATOM 570 C C . THR A 1 82 ? 7.957 2.095 0.023 1.00 95.12 82 THR A C 1
ATOM 572 O O . THR A 1 82 ? 7.529 1.026 -0.428 1.00 95.12 82 THR A O 1
ATOM 575 N N . MET A 1 83 ? 8.301 3.124 -0.749 1.00 93.94 83 MET A N 1
ATOM 576 C CA . MET A 1 83 ? 8.327 3.041 -2.207 1.00 93.94 83 MET A CA 1
ATOM 577 C C . MET A 1 83 ? 9.610 2.357 -2.698 1.00 93.94 83 MET A C 1
ATOM 579 O O . MET A 1 83 ? 10.673 2.515 -2.082 1.00 93.94 83 MET A O 1
ATOM 583 N N . PRO A 1 84 ? 9.534 1.611 -3.813 1.00 91.62 84 PRO A N 1
ATOM 584 C CA . PRO A 1 84 ? 10.721 1.097 -4.478 1.00 91.62 84 PRO A CA 1
ATOM 585 C C . PRO A 1 84 ? 11.629 2.236 -4.954 1.00 91.62 84 PRO A C 1
ATOM 587 O O . PRO A 1 84 ? 11.216 3.385 -5.117 1.00 91.62 84 PRO A O 1
ATOM 590 N N . GLU A 1 85 ? 12.898 1.905 -5.163 1.00 89.12 85 GLU A N 1
ATOM 591 C CA . GLU A 1 85 ? 13.894 2.867 -5.618 1.00 89.12 85 GLU A CA 1
ATOM 592 C C . GLU A 1 85 ? 13.549 3.446 -6.996 1.00 89.12 85 GLU A C 1
ATOM 594 O O . GLU A 1 85 ? 13.042 2.742 -7.865 1.00 89.12 85 GLU A O 1
ATOM 599 N N . GLY A 1 86 ? 13.820 4.741 -7.177 1.00 86.25 86 GLY A N 1
ATOM 600 C CA . GLY A 1 86 ? 13.528 5.465 -8.416 1.00 86.25 86 GLY A CA 1
ATOM 601 C C . GLY A 1 86 ? 12.116 6.050 -8.508 1.00 86.25 86 GLY A C 1
ATOM 602 O O . GLY A 1 86 ? 11.842 6.758 -9.471 1.00 86.25 86 GLY A O 1
ATOM 603 N N . TYR A 1 87 ? 11.250 5.817 -7.515 1.00 89.06 87 TYR A N 1
ATOM 604 C CA . TYR A 1 87 ? 9.872 6.319 -7.500 1.00 89.06 87 TYR A CA 1
ATOM 605 C C . TYR A 1 87 ? 9.610 7.281 -6.340 1.00 89.06 87 TYR A C 1
ATOM 607 O O . TYR A 1 87 ? 10.176 7.143 -5.251 1.00 89.06 87 TYR A O 1
ATOM 615 N N . GLY A 1 88 ? 8.732 8.254 -6.581 1.00 89.69 88 GLY A N 1
ATOM 616 C CA . GLY A 1 88 ? 8.367 9.296 -5.623 1.00 89.69 88 GLY A CA 1
ATOM 617 C C . GLY A 1 88 ? 6.863 9.397 -5.373 1.00 89.69 88 GLY A C 1
ATOM 618 O O . GLY A 1 88 ? 6.071 8.567 -5.814 1.00 89.69 88 GLY A O 1
ATOM 619 N N . SER A 1 89 ? 6.446 10.457 -4.674 1.00 89.31 89 SER A N 1
ATOM 620 C CA . SER A 1 89 ? 5.036 10.679 -4.319 1.00 89.31 89 SER A CA 1
ATOM 621 C C . SER A 1 89 ? 4.111 10.835 -5.528 1.00 89.31 89 SER A C 1
ATOM 623 O O . SER A 1 89 ? 2.946 10.452 -5.455 1.00 89.31 89 SER A O 1
ATOM 625 N N . ALA A 1 90 ? 4.617 11.368 -6.643 1.00 86.81 90 ALA A N 1
ATOM 626 C CA . ALA A 1 90 ? 3.851 11.545 -7.878 1.00 86.81 90 ALA A CA 1
ATOM 627 C C . ALA A 1 90 ? 3.449 10.211 -8.535 1.00 86.81 90 ALA A C 1
ATOM 629 O O . ALA A 1 90 ? 2.428 10.149 -9.228 1.00 86.81 90 ALA A O 1
ATOM 630 N N . ASP A 1 91 ? 4.219 9.152 -8.275 1.00 90.06 91 ASP A N 1
ATOM 631 C CA . ASP A 1 91 ? 4.033 7.821 -8.859 1.00 90.06 91 ASP A CA 1
ATOM 632 C C . ASP A 1 91 ? 3.094 6.937 -8.029 1.00 90.06 91 ASP A C 1
ATOM 634 O O . ASP A 1 91 ? 2.837 5.782 -8.370 1.00 90.06 91 ASP A O 1
ATOM 638 N N . ILE A 1 92 ? 2.584 7.459 -6.911 1.00 91.25 92 ILE A N 1
ATOM 639 C CA . ILE A 1 92 ? 1.688 6.724 -6.028 1.00 91.25 92 ILE A CA 1
ATOM 640 C C . ILE A 1 92 ? 0.279 6.745 -6.618 1.00 91.25 92 ILE A C 1
ATOM 642 O O . ILE A 1 92 ? -0.308 7.792 -6.921 1.00 91.25 92 ILE A O 1
ATOM 646 N N . GLN A 1 93 ? -0.285 5.551 -6.746 1.00 91.12 93 GLN A N 1
ATOM 647 C CA . GLN A 1 93 ? -1.695 5.339 -7.016 1.00 91.12 93 GLN A CA 1
ATOM 648 C C . GLN A 1 93 ? -2.330 4.618 -5.837 1.00 91.12 93 GLN A C 1
ATOM 650 O O . GLN A 1 93 ? -1.747 3.701 -5.261 1.00 91.12 93 GLN A O 1
ATOM 655 N N . VAL A 1 94 ? -3.542 5.037 -5.498 1.00 92.12 94 VAL A N 1
ATOM 656 C CA . VAL A 1 94 ? -4.327 4.470 -4.405 1.00 92.12 94 VAL A CA 1
ATOM 657 C C . VAL A 1 94 ? -5.636 3.939 -4.952 1.00 92.12 94 VAL A C 1
ATOM 659 O O . VAL A 1 94 ? -6.143 4.425 -5.962 1.00 92.12 94 VAL A O 1
ATOM 662 N N . GLY A 1 95 ? -6.178 2.930 -4.298 1.00 90.31 95 GLY A N 1
ATOM 663 C CA . GLY A 1 95 ? -7.391 2.277 -4.745 1.00 90.31 95 GLY A CA 1
ATOM 664 C C . GLY A 1 95 ? -8.087 1.557 -3.614 1.00 90.31 95 GLY A C 1
ATOM 665 O O . GLY A 1 95 ? -7.560 1.449 -2.502 1.00 90.31 95 GLY A O 1
ATOM 666 N N . GLY A 1 96 ? -9.272 1.049 -3.915 1.00 90.50 96 GLY A N 1
ATOM 667 C CA . GLY A 1 96 ? -9.987 0.183 -3.000 1.00 90.50 96 GLY A CA 1
ATOM 668 C C . GLY A 1 96 ? -10.941 -0.757 -3.710 1.00 90.50 96 GLY A C 1
ATOM 669 O O . GLY A 1 96 ? -11.171 -0.664 -4.917 1.00 90.50 96 GLY A O 1
ATOM 670 N N . GLY A 1 97 ? -11.447 -1.715 -2.951 1.00 88.62 97 GLY A N 1
ATOM 671 C CA . GLY A 1 97 ? -12.392 -2.701 -3.440 1.00 88.62 97 GLY A CA 1
ATOM 672 C C . GLY A 1 97 ? -12.928 -3.580 -2.320 1.00 88.62 97 GLY A C 1
ATOM 673 O O . GLY A 1 97 ? -12.464 -3.542 -1.183 1.00 88.62 97 GLY A O 1
ATOM 674 N N . ASN A 1 98 ? -13.906 -4.412 -2.665 1.00 86.31 98 ASN A N 1
ATOM 675 C CA . ASN A 1 98 ? -14.540 -5.337 -1.722 1.00 86.31 98 ASN A CA 1
ATOM 676 C C . ASN A 1 98 ? -13.790 -6.675 -1.604 1.00 86.31 98 ASN A C 1
ATOM 678 O O . ASN A 1 98 ? -14.130 -7.494 -0.758 1.00 86.31 98 ASN A O 1
ATOM 682 N N . THR A 1 99 ? -12.767 -6.903 -2.436 1.00 85.56 99 THR A N 1
ATOM 683 C CA . THR A 1 99 ? -11.873 -8.070 -2.363 1.00 85.56 99 THR A CA 1
ATOM 684 C C . THR A 1 99 ? -10.419 -7.643 -2.577 1.00 85.56 99 THR A C 1
ATOM 686 O O . THR A 1 99 ? -10.163 -6.617 -3.212 1.00 85.56 99 THR A O 1
ATOM 689 N N . SER A 1 100 ? -9.460 -8.440 -2.096 1.00 86.00 100 SER A N 1
ATOM 690 C CA . SER A 1 100 ? -8.025 -8.158 -2.253 1.00 86.00 100 SER A CA 1
ATOM 691 C C . SER A 1 100 ? -7.538 -8.217 -3.705 1.00 86.00 100 SER A C 1
ATOM 693 O O . SER A 1 100 ? -6.499 -7.645 -4.023 1.00 86.00 100 SER A O 1
ATOM 695 N N . THR A 1 101 ? -8.279 -8.882 -4.595 1.00 87.31 101 THR A N 1
ATOM 696 C CA . THR A 1 101 ? -7.906 -9.073 -6.005 1.00 87.31 101 THR A CA 1
ATOM 697 C C . THR A 1 101 ? -8.594 -8.100 -6.959 1.00 87.31 101 THR A C 1
ATOM 699 O O . THR A 1 101 ? -8.172 -7.980 -8.104 1.00 87.31 101 THR A O 1
ATOM 702 N N . THR A 1 102 ? -9.646 -7.402 -6.522 1.00 85.56 102 THR A N 1
ATOM 703 C CA . THR A 1 102 ? -10.456 -6.510 -7.376 1.00 85.56 102 THR A CA 1
ATOM 704 C C . THR A 1 102 ? -10.330 -5.044 -6.966 1.00 85.56 102 THR A C 1
ATOM 706 O O . THR A 1 102 ? -11.329 -4.329 -6.891 1.00 85.56 102 THR A O 1
ATOM 709 N N . ILE A 1 103 ? -9.116 -4.597 -6.645 1.00 88.75 103 ILE A N 1
ATOM 710 C CA . ILE A 1 103 ? -8.871 -3.201 -6.273 1.00 88.75 103 ILE A CA 1
ATOM 711 C C . ILE A 1 103 ? -8.959 -2.318 -7.515 1.00 88.75 103 ILE A C 1
ATOM 713 O O . ILE A 1 103 ? -8.189 -2.482 -8.466 1.00 88.75 103 ILE A O 1
ATOM 717 N N . ALA A 1 104 ? -9.893 -1.371 -7.480 1.00 88.06 104 ALA A N 1
ATOM 718 C CA . ALA A 1 104 ? -10.060 -0.354 -8.503 1.00 88.06 104 ALA A CA 1
ATOM 719 C C . ALA A 1 104 ? -9.284 0.911 -8.128 1.00 88.06 104 ALA A C 1
ATOM 721 O O . ALA A 1 104 ? -9.146 1.248 -6.948 1.00 88.06 104 ALA A O 1
ATOM 722 N N . LEU A 1 105 ? -8.788 1.622 -9.141 1.00 88.44 105 LEU A N 1
ATOM 723 C CA . LEU A 1 105 ? -8.126 2.906 -8.945 1.00 88.44 105 LEU A CA 1
ATOM 724 C C . LEU A 1 105 ? -9.114 3.917 -8.343 1.00 88.44 105 LEU A C 1
ATOM 726 O O . LEU A 1 105 ? -10.243 4.057 -8.817 1.00 88.44 105 LEU A O 1
ATOM 730 N N . ALA A 1 106 ? -8.684 4.635 -7.307 1.00 86.81 106 ALA A N 1
ATOM 731 C CA . ALA A 1 106 ? -9.460 5.731 -6.747 1.00 86.81 106 ALA A CA 1
ATOM 732 C C . ALA A 1 106 ? -9.590 6.860 -7.779 1.00 86.81 106 ALA A C 1
ATOM 734 O O . ALA A 1 106 ? -8.617 7.237 -8.436 1.00 86.81 106 ALA A O 1
ATOM 735 N N . SER A 1 107 ? -10.783 7.442 -7.905 1.00 80.69 107 SER A N 1
ATOM 736 C CA . SER A 1 107 ? -10.948 8.625 -8.751 1.00 80.69 107 SER A CA 1
ATOM 737 C C . SER A 1 107 ? -10.180 9.811 -8.161 1.00 80.69 107 SER A C 1
ATOM 739 O O . SER A 1 107 ? -9.943 9.883 -6.951 1.00 80.69 107 SER A O 1
ATOM 741 N N . ALA A 1 108 ? -9.810 10.780 -9.001 1.00 74.12 108 ALA A N 1
ATOM 742 C CA . ALA A 1 108 ? -9.066 11.960 -8.557 1.00 74.12 108 ALA A CA 1
ATOM 743 C C . ALA A 1 108 ? -9.777 12.731 -7.426 1.00 74.12 108 ALA A C 1
ATOM 745 O O . ALA A 1 108 ? -9.116 13.293 -6.559 1.00 74.12 108 ALA A O 1
ATOM 746 N N . ALA A 1 109 ? -11.115 12.706 -7.394 1.00 73.00 109 ALA A N 1
ATOM 747 C CA . ALA A 1 109 ? -11.919 13.364 -6.366 1.00 73.00 109 ALA A CA 1
ATOM 748 C C . ALA A 1 109 ? -11.829 12.691 -4.984 1.00 73.00 109 ALA A C 1
ATOM 750 O O . ALA A 1 109 ? -12.087 13.344 -3.976 1.00 73.00 109 ALA A O 1
ATOM 751 N N . VAL A 1 110 ? -11.473 11.401 -4.930 1.00 75.50 110 VAL A N 1
ATOM 752 C CA . VAL A 1 110 ? -11.395 10.617 -3.684 1.00 75.50 110 VAL A CA 1
ATOM 753 C C . VAL A 1 110 ? -9.995 10.065 -3.399 1.00 75.50 110 VAL A C 1
ATOM 755 O O . VAL A 1 110 ? -9.814 9.222 -2.523 1.00 75.50 110 VAL A O 1
ATOM 758 N N . THR A 1 111 ? -8.992 10.541 -4.136 1.00 82.69 111 THR A N 1
ATOM 759 C CA . THR A 1 111 ? -7.596 10.129 -3.979 1.00 82.69 111 THR A CA 1
ATOM 760 C C . THR A 1 111 ? -6.948 10.917 -2.835 1.00 82.69 111 THR A C 1
ATOM 762 O O . THR A 1 111 ? -6.751 12.126 -2.978 1.00 82.69 111 THR A O 1
ATOM 765 N N . PRO A 1 112 ? -6.591 10.288 -1.698 1.00 85.81 112 PRO A N 1
ATOM 766 C CA . PRO A 1 112 ? -5.777 10.948 -0.686 1.00 85.81 112 PRO A CA 1
ATOM 767 C C . PRO A 1 112 ? -4.386 11.293 -1.226 1.00 85.81 112 PRO A C 1
ATOM 769 O O . PRO A 1 112 ? -3.769 10.519 -1.959 1.00 85.81 112 PRO A O 1
ATOM 772 N N . ALA A 1 113 ? -3.871 12.450 -0.816 1.00 88.06 113 ALA A N 1
ATOM 773 C CA . ALA A 1 113 ? -2.498 12.838 -1.099 1.00 88.06 113 ALA A CA 1
ATOM 774 C C . ALA A 1 113 ? -1.520 12.025 -0.239 1.00 88.06 113 ALA A C 1
ATOM 776 O O . ALA A 1 113 ? -1.727 11.849 0.964 1.00 88.06 113 ALA A O 1
ATOM 777 N N . ALA A 1 114 ? -0.434 11.560 -0.854 1.00 91.50 114 ALA A N 1
ATOM 778 C CA . ALA A 1 114 ? 0.673 10.958 -0.129 1.00 91.50 114 ALA A CA 1
ATOM 779 C C . ALA A 1 114 ? 1.523 12.039 0.545 1.00 91.50 114 ALA A C 1
ATOM 781 O O . ALA A 1 114 ? 1.856 13.061 -0.057 1.00 91.50 114 ALA A O 1
ATOM 782 N N . THR A 1 115 ? 1.904 11.786 1.789 1.00 92.50 115 THR A N 1
ATOM 783 C CA . THR A 1 115 ? 2.773 12.648 2.595 1.00 92.50 115 THR A CA 1
ATOM 784 C C . THR A 1 115 ? 4.051 11.901 2.946 1.00 92.50 115 THR A C 1
ATOM 786 O O . THR A 1 115 ? 4.066 10.674 2.967 1.00 92.50 115 THR A O 1
ATOM 789 N N . SER A 1 116 ? 5.137 12.623 3.204 1.00 92.12 116 SER A N 1
ATOM 790 C CA . SER A 1 116 ? 6.404 12.032 3.637 1.00 92.12 116 SER A CA 1
ATOM 791 C C . SER A 1 116 ? 7.125 12.950 4.618 1.00 92.12 116 SER A C 1
ATOM 793 O O . SER A 1 116 ? 6.983 14.171 4.503 1.00 92.12 116 SER A O 1
ATOM 795 N N . PRO A 1 117 ? 7.934 12.405 5.542 1.00 86.25 117 PRO A N 1
ATOM 796 C CA . PRO A 1 117 ? 8.857 13.218 6.324 1.00 86.25 117 PRO A CA 1
ATOM 797 C C . PRO A 1 117 ? 9.864 13.918 5.401 1.00 86.25 117 PRO A C 1
ATOM 799 O O . PRO A 1 117 ? 10.280 13.355 4.391 1.00 86.25 117 PRO A O 1
ATOM 802 N N . THR A 1 118 ? 10.267 15.140 5.750 1.00 86.00 118 THR A N 1
ATOM 803 C CA . THR A 1 118 ? 11.286 15.894 5.006 1.00 86.00 118 THR A CA 1
ATOM 804 C C . THR A 1 118 ? 12.494 16.120 5.913 1.00 86.00 118 THR A C 1
ATOM 806 O O . THR A 1 118 ? 12.331 16.766 6.950 1.00 86.00 118 THR A O 1
ATOM 809 N N . PRO A 1 119 ? 13.701 15.640 5.553 1.00 85.69 119 PRO A N 1
ATOM 810 C CA . PRO A 1 119 ? 14.043 14.850 4.359 1.00 85.69 119 PRO A CA 1
ATOM 811 C C . PRO A 1 119 ? 13.497 13.406 4.407 1.00 85.69 119 PRO A C 1
ATOM 813 O O . PRO A 1 119 ? 13.290 12.867 5.491 1.00 85.69 119 PRO A O 1
ATOM 816 N N . ASN A 1 120 ? 13.313 12.766 3.238 1.00 89.31 120 ASN A N 1
ATOM 817 C CA . ASN A 1 120 ? 12.787 11.391 3.116 1.00 89.31 120 ASN A CA 1
ATOM 818 C C . ASN A 1 120 ? 13.848 10.362 2.652 1.00 89.31 120 ASN A C 1
ATOM 820 O O . ASN A 1 120 ? 13.709 9.781 1.572 1.00 89.31 120 ASN A O 1
ATOM 824 N N . PRO A 1 121 ? 14.927 10.112 3.417 1.00 86.56 121 PRO A N 1
ATOM 825 C CA . PRO A 1 121 ? 15.977 9.181 2.997 1.00 86.56 121 PRO A CA 1
ATOM 826 C C . PRO A 1 121 ? 15.500 7.720 2.955 1.00 86.56 121 PRO A C 1
ATOM 828 O O . PRO A 1 121 ? 16.075 6.902 2.244 1.00 86.56 121 PRO A O 1
ATOM 831 N N . THR A 1 122 ? 14.445 7.382 3.700 1.00 88.06 122 THR A N 1
ATOM 832 C CA . THR A 1 122 ? 13.892 6.023 3.788 1.00 88.06 122 THR A CA 1
ATOM 833 C C . THR A 1 122 ? 12.805 5.742 2.752 1.00 88.06 122 THR A C 1
ATOM 835 O O . THR A 1 122 ? 12.321 4.613 2.697 1.00 88.06 122 THR A O 1
ATOM 838 N N . ARG A 1 123 ? 12.430 6.732 1.923 1.00 91.75 123 ARG A N 1
ATOM 839 C CA . ARG A 1 123 ? 11.364 6.628 0.905 1.00 91.75 123 ARG A CA 1
ATOM 840 C C . ARG A 1 123 ? 10.029 6.169 1.495 1.00 91.75 123 ARG A C 1
ATOM 842 O O . ARG A 1 123 ? 9.279 5.427 0.859 1.00 91.75 123 ARG A O 1
ATOM 849 N N . GLN A 1 124 ? 9.752 6.593 2.725 1.00 94.25 124 GLN A N 1
ATOM 850 C CA . GLN A 1 124 ? 8.512 6.281 3.420 1.00 94.25 124 GLN A CA 1
ATOM 851 C C . GLN A 1 124 ? 7.447 7.316 3.086 1.00 94.25 124 GLN A C 1
ATOM 853 O O . GLN A 1 124 ? 7.710 8.522 3.072 1.00 94.25 124 GLN A O 1
ATOM 858 N N . TYR A 1 125 ? 6.245 6.825 2.822 1.00 94.75 125 TYR A N 1
ATOM 859 C CA . TYR A 1 125 ? 5.081 7.627 2.497 1.00 94.75 125 TYR A CA 1
ATOM 860 C C . TYR A 1 125 ? 3.887 7.177 3.324 1.00 94.75 125 TYR A C 1
ATOM 862 O O . TYR A 1 125 ? 3.727 5.989 3.611 1.00 94.75 125 TYR A O 1
ATOM 870 N N . SER A 1 126 ? 3.039 8.141 3.657 1.00 94.31 126 SER A N 1
ATOM 871 C CA . SER A 1 126 ? 1.792 7.927 4.376 1.00 94.31 126 SER A CA 1
ATOM 872 C C . SER A 1 126 ? 0.620 8.464 3.570 1.00 94.31 126 SER A C 1
ATOM 874 O O . SER A 1 126 ? 0.655 9.598 3.087 1.00 94.31 126 SER A O 1
ATOM 876 N N . VAL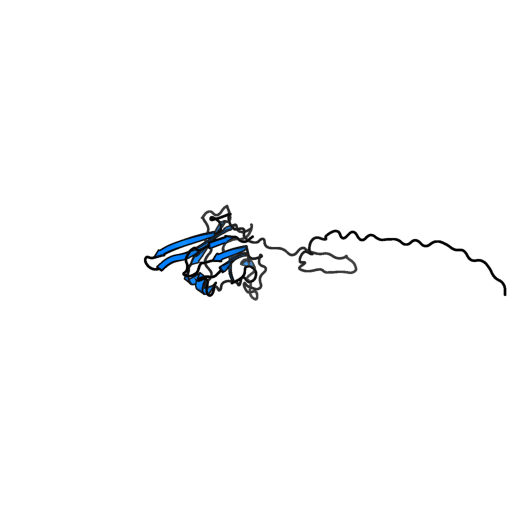 A 1 127 ? -0.437 7.665 3.456 1.00 94.06 127 VAL A N 1
ATOM 877 C CA . VAL A 1 127 ? -1.719 8.064 2.857 1.00 94.06 127 VAL A CA 1
ATOM 878 C C . VAL A 1 127 ? -2.820 7.902 3.895 1.00 94.06 127 VAL A C 1
ATOM 880 O O . VAL A 1 127 ? -2.908 6.865 4.551 1.00 94.06 127 VAL A O 1
ATOM 883 N N . THR A 1 128 ? -3.663 8.920 4.048 1.00 92.75 128 THR A N 1
ATOM 884 C CA . THR A 1 128 ? -4.755 8.909 5.029 1.00 92.75 128 THR A CA 1
ATOM 885 C C . THR A 1 128 ? -6.099 8.916 4.321 1.00 92.75 128 THR A C 1
ATOM 887 O O . THR A 1 128 ? -6.472 9.887 3.667 1.00 92.75 128 THR A O 1
ATOM 890 N N . PHE A 1 129 ? -6.851 7.834 4.490 1.00 89.75 129 PHE A N 1
ATOM 891 C CA . PHE A 1 129 ? -8.215 7.691 4.006 1.00 89.75 129 PHE A CA 1
ATOM 892 C C . PHE A 1 129 ? -9.178 8.133 5.102 1.00 89.75 129 PHE A C 1
ATOM 894 O O . PHE A 1 129 ? -9.418 7.400 6.060 1.00 89.75 129 PHE A O 1
ATOM 901 N N . ASN A 1 130 ? -9.717 9.343 4.979 1.00 86.94 130 ASN A N 1
ATOM 902 C CA . ASN A 1 130 ? -10.756 9.838 5.881 1.00 86.94 130 ASN A CA 1
ATOM 903 C C . ASN A 1 130 ? -12.096 9.151 5.603 1.00 86.94 130 ASN A C 1
ATOM 905 O O . ASN A 1 130 ? -12.341 8.696 4.487 1.00 86.94 130 ASN A O 1
ATOM 909 N N . ARG A 1 131 ? -13.001 9.149 6.583 1.00 80.88 131 ARG A N 1
ATOM 910 C CA . ARG A 1 131 ? -14.326 8.516 6.490 1.00 80.88 131 ARG A CA 1
ATOM 911 C C . ARG A 1 131 ? -15.091 8.841 5.203 1.00 80.88 131 ARG A C 1
ATOM 913 O O . ARG A 1 131 ? -15.557 7.925 4.546 1.00 80.88 131 ARG A O 1
ATOM 920 N N . GLY A 1 132 ? -15.141 10.108 4.786 1.00 76.50 132 GLY A N 1
ATOM 921 C CA . GLY A 1 132 ? -15.820 10.478 3.536 1.00 76.50 132 GLY A CA 1
ATOM 922 C C . GLY A 1 132 ? -15.184 9.870 2.276 1.00 76.50 132 GLY A C 1
ATOM 923 O O . GLY A 1 132 ? -15.891 9.536 1.332 1.00 76.50 132 GLY A O 1
ATOM 924 N N . LEU A 1 133 ? -13.860 9.678 2.271 1.00 80.19 133 LEU A N 1
ATOM 925 C CA . LEU A 1 133 ? -13.155 8.990 1.183 1.00 80.19 133 LEU A CA 1
ATOM 926 C C . LEU A 1 133 ? -13.413 7.484 1.227 1.00 80.19 133 LEU A C 1
ATOM 928 O O . LEU A 1 133 ? -13.584 6.864 0.184 1.00 80.19 133 LEU A O 1
ATOM 932 N N . LEU A 1 134 ? -13.465 6.909 2.430 1.00 78.94 134 LEU A N 1
ATOM 933 C CA . LEU A 1 134 ? -13.770 5.495 2.633 1.00 78.94 134 LEU A CA 1
ATOM 934 C C . LEU A 1 134 ? -15.180 5.162 2.157 1.00 78.94 134 LEU A C 1
ATOM 936 O O . LEU A 1 134 ? -15.335 4.173 1.460 1.00 78.94 134 LEU A O 1
ATOM 940 N N . ASP A 1 135 ? -16.174 5.999 2.452 1.00 75.25 135 ASP A N 1
ATOM 941 C CA . ASP A 1 135 ? -17.551 5.785 1.992 1.00 75.25 135 ASP A CA 1
ATOM 942 C C . ASP A 1 135 ? -17.649 5.807 0.452 1.00 75.25 135 ASP A C 1
ATOM 944 O O . ASP A 1 135 ? -18.407 5.036 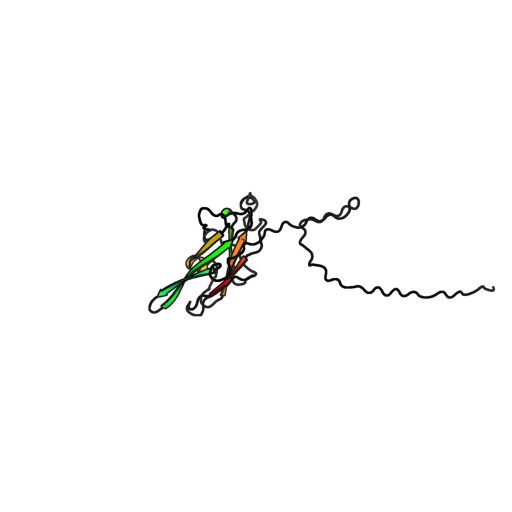-0.137 1.00 75.25 135 ASP A O 1
ATOM 948 N N . GLY A 1 136 ? -16.854 6.658 -0.210 1.00 71.50 136 GLY A N 1
ATOM 949 C CA . GLY A 1 136 ? -16.782 6.720 -1.673 1.00 71.50 136 GLY A CA 1
ATOM 950 C C . GLY A 1 136 ? -15.975 5.586 -2.317 1.00 71.50 136 GLY A C 1
ATOM 951 O O . GLY A 1 136 ? -16.253 5.207 -3.452 1.00 71.50 136 GLY A O 1
ATOM 952 N N . LEU A 1 137 ? -14.979 5.048 -1.610 1.00 74.56 137 LEU A N 1
ATOM 953 C CA . LEU A 1 137 ? -14.070 4.015 -2.117 1.00 74.56 137 LEU A CA 1
ATOM 954 C C . LEU A 1 137 ? -14.537 2.589 -1.779 1.00 74.56 137 LEU A C 1
ATOM 956 O O . LEU A 1 137 ? -14.266 1.647 -2.520 1.00 74.56 137 LEU A O 1
ATOM 960 N N . LEU A 1 138 ? -15.229 2.438 -0.653 1.00 74.81 138 LEU A N 1
ATOM 961 C CA . LEU A 1 138 ? -15.704 1.191 -0.067 1.00 74.81 138 LEU A CA 1
ATOM 962 C C . LEU A 1 138 ? -17.186 1.370 0.262 1.00 74.81 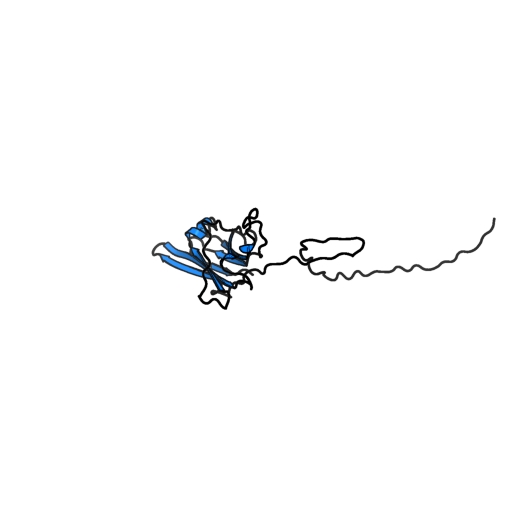138 LEU A C 1
ATOM 964 O O . LEU A 1 138 ? -17.565 1.741 1.375 1.00 74.81 138 LEU A O 1
ATOM 968 N N . THR A 1 139 ? -18.037 1.117 -0.729 1.00 66.94 139 THR A N 1
ATOM 969 C CA . THR A 1 139 ? -19.490 1.200 -0.565 1.00 66.94 139 THR A CA 1
ATOM 970 C C . THR A 1 139 ? -19.937 0.228 0.532 1.00 66.94 139 THR A C 1
ATOM 972 O O . THR A 1 139 ? -19.992 -0.978 0.302 1.00 66.94 139 THR A O 1
ATOM 975 N N . GLY A 1 140 ? -20.256 0.736 1.724 1.00 61.25 140 GLY A N 1
ATOM 976 C CA . GLY A 1 140 ? -20.814 -0.082 2.806 1.00 61.25 140 GLY A CA 1
ATOM 977 C C . GLY A 1 140 ? -19.792 -0.744 3.733 1.00 61.25 140 GLY A C 1
ATOM 978 O O . GLY A 1 140 ? -20.023 -1.859 4.187 1.00 61.25 140 GLY A O 1
ATOM 979 N N . LEU A 1 141 ? -18.702 -0.054 4.088 1.00 66.38 141 LEU A N 1
ATOM 980 C CA . LEU A 1 141 ? -17.735 -0.547 5.085 1.00 66.38 141 LEU A CA 1
ATOM 981 C C . LEU A 1 141 ? -18.350 -0.812 6.486 1.00 66.38 141 LEU A C 1
ATOM 983 O O . LEU A 1 141 ? -17.731 -1.462 7.328 1.00 66.38 141 LEU A O 1
ATOM 987 N N . LEU A 1 142 ? -19.572 -0.330 6.744 1.00 63.88 142 LEU A N 1
ATOM 988 C CA . LEU A 1 142 ? -20.322 -0.571 7.978 1.00 63.88 142 LEU A CA 1
ATOM 989 C C . LEU A 1 142 ? -20.689 -2.054 8.126 1.00 63.88 142 LEU A C 1
ATOM 991 O O . LEU A 1 142 ? -21.552 -2.561 7.415 1.00 63.88 142 LEU A O 1
ATOM 995 N N . GLY A 1 143 ? -20.066 -2.733 9.092 1.00 66.56 143 GLY A N 1
ATOM 996 C CA . GLY A 1 143 ? -20.303 -4.159 9.337 1.00 66.56 143 GLY A CA 1
ATOM 997 C C . GLY A 1 143 ? -19.654 -5.091 8.311 1.00 66.56 143 GLY A C 1
ATOM 998 O O . GLY A 1 143 ? -20.013 -6.267 8.261 1.00 66.56 143 GLY A O 1
ATOM 999 N N . GLY A 1 144 ? -18.729 -4.577 7.498 1.00 79.38 144 GLY A N 1
ATOM 1000 C CA . GLY A 1 144 ? -18.067 -5.319 6.433 1.00 79.38 144 GLY A CA 1
ATOM 1001 C C . GLY A 1 144 ? -16.548 -5.188 6.452 1.00 79.38 144 GLY A C 1
ATOM 1002 O O . GLY A 1 144 ? -15.953 -4.429 7.222 1.00 79.38 144 GLY A O 1
ATOM 1003 N N . THR A 1 145 ? -15.921 -5.947 5.560 1.00 86.12 145 THR A N 1
ATOM 1004 C CA . THR A 1 145 ? -14.494 -5.865 5.245 1.00 86.12 145 THR A CA 1
ATOM 1005 C C . THR A 1 145 ? -14.315 -5.215 3.883 1.00 86.12 145 THR A C 1
ATOM 1007 O O . THR A 1 145 ? -14.956 -5.621 2.916 1.00 86.12 145 THR A O 1
ATOM 1010 N N . GLY A 1 146 ? -13.423 -4.238 3.802 1.00 88.88 146 GLY A N 1
ATOM 1011 C CA . GLY A 1 146 ? -12.966 -3.633 2.561 1.00 88.88 146 GLY A CA 1
ATOM 1012 C C . GLY A 1 146 ? -11.463 -3.805 2.395 1.00 88.88 146 GLY A C 1
ATOM 1013 O O . GLY A 1 146 ? -10.750 -4.200 3.319 1.00 88.88 146 GLY A O 1
ATOM 1014 N N . TYR A 1 147 ? -10.973 -3.495 1.207 1.00 91.12 147 TYR A N 1
ATOM 1015 C CA . TYR A 1 147 ? -9.561 -3.586 0.876 1.00 91.12 147 TYR A CA 1
ATOM 1016 C C . TYR A 1 147 ? -9.104 -2.246 0.333 1.00 91.12 147 TYR A C 1
ATOM 1018 O O . TYR A 1 147 ? -9.715 -1.700 -0.583 1.00 91.12 147 TYR A O 1
ATOM 1026 N N . LEU A 1 148 ? -8.034 -1.720 0.913 1.00 92.06 148 LEU A N 1
ATOM 1027 C CA . LEU A 1 148 ? -7.344 -0.533 0.435 1.00 92.06 148 LEU A CA 1
ATOM 1028 C C . LEU A 1 148 ? -6.028 -0.968 -0.185 1.00 92.06 148 LEU A C 1
ATOM 1030 O O . LEU A 1 148 ? -5.391 -1.905 0.299 1.00 92.06 148 LEU A O 1
ATOM 1034 N N . GLY A 1 149 ? -5.617 -0.287 -1.244 1.00 92.19 149 GLY A N 1
ATOM 1035 C CA . GLY A 1 149 ? -4.387 -0.623 -1.933 1.00 92.19 149 GLY A CA 1
ATOM 1036 C C . GLY A 1 149 ? -3.579 0.594 -2.322 1.00 92.19 149 GLY A C 1
ATOM 1037 O O . GLY A 1 149 ? -4.124 1.664 -2.604 1.00 92.19 149 GLY A O 1
ATOM 1038 N N . VAL A 1 150 ? -2.267 0.397 -2.371 1.00 94.19 150 VAL A N 1
ATOM 1039 C CA . VAL A 1 150 ? -1.330 1.322 -3.006 1.00 94.19 150 VAL A CA 1
ATOM 1040 C C . VAL A 1 150 ? -0.516 0.581 -4.057 1.00 94.19 150 VAL A C 1
ATOM 1042 O O . VAL A 1 150 ? -0.130 -0.574 -3.865 1.00 94.19 150 VAL A O 1
ATOM 1045 N N . ARG A 1 151 ? -0.261 1.229 -5.186 1.00 92.56 151 ARG A N 1
ATOM 1046 C CA . ARG A 1 151 ? 0.606 0.705 -6.243 1.00 92.56 151 ARG A CA 1
ATOM 1047 C C . ARG A 1 151 ? 1.476 1.811 -6.814 1.00 92.56 151 ARG A C 1
ATOM 1049 O O . ARG A 1 151 ? 1.188 2.997 -6.639 1.00 92.56 151 ARG A O 1
ATOM 1056 N N . VAL A 1 152 ? 2.521 1.400 -7.514 1.00 92.31 152 VAL A N 1
ATOM 1057 C CA . VAL A 1 152 ? 3.408 2.292 -8.250 1.00 92.31 152 VAL A CA 1
ATOM 1058 C C . VAL A 1 152 ? 2.938 2.390 -9.688 1.00 92.31 152 VAL A C 1
ATOM 1060 O O . VAL A 1 152 ? 2.688 1.375 -10.342 1.00 92.31 152 VAL A O 1
ATOM 1063 N N . ALA A 1 153 ? 2.848 3.615 -10.181 1.00 89.25 153 ALA A N 1
ATOM 1064 C CA . ALA A 1 153 ? 2.585 3.909 -11.572 1.00 89.25 153 ALA A CA 1
ATOM 1065 C C . ALA A 1 153 ? 3.416 5.141 -11.973 1.00 89.25 153 ALA A C 1
ATOM 1067 O O . ALA A 1 153 ? 3.128 6.236 -11.488 1.00 89.25 153 ALA A O 1
ATOM 1068 N N . PRO A 1 154 ? 4.449 4.986 -12.818 1.00 85.00 154 PRO A N 1
ATOM 1069 C CA . PRO A 1 154 ? 5.362 6.059 -13.182 1.00 85.00 154 PRO A CA 1
ATOM 1070 C C . PRO A 1 154 ? 4.598 7.202 -13.843 1.00 85.00 154 PRO A C 1
ATOM 1072 O O . PRO A 1 154 ? 4.066 7.083 -14.950 1.00 85.00 154 PRO A O 1
ATOM 1075 N N . SER A 1 155 ? 4.569 8.332 -13.152 1.00 79.62 155 SER A N 1
ATOM 1076 C CA . SER A 1 155 ? 3.911 9.553 -13.604 1.00 79.62 155 SER A CA 1
ATOM 1077 C C . SER A 1 155 ? 4.541 10.113 -14.881 1.00 79.62 155 SER A C 1
ATOM 1079 O O . SER A 1 155 ? 3.840 10.699 -15.702 1.00 79.62 155 SER A O 1
ATOM 1081 N N . SER A 1 156 ? 5.833 9.854 -15.098 1.00 74.88 156 SER A N 1
ATOM 1082 C CA . SER A 1 156 ? 6.579 10.224 -16.306 1.00 74.88 156 SER A CA 1
ATOM 1083 C C . SER A 1 156 ? 6.095 9.527 -17.582 1.00 74.88 156 SER A C 1
ATOM 1085 O O . SER A 1 156 ? 6.344 10.034 -18.673 1.00 74.88 156 SER A O 1
ATOM 1087 N N . LEU A 1 157 ? 5.393 8.394 -17.464 1.00 71.56 157 LEU A N 1
ATOM 1088 C CA . LEU A 1 157 ? 4.814 7.674 -18.604 1.00 71.56 157 LEU A CA 1
ATOM 1089 C C . LEU A 1 157 ? 3.374 8.105 -18.913 1.00 71.56 157 LEU A C 1
ATOM 1091 O O . LEU A 1 157 ? 2.782 7.617 -19.876 1.00 71.56 157 LEU A O 1
ATOM 1095 N N . ILE A 1 158 ? 2.802 9.027 -18.131 1.00 68.88 158 ILE A N 1
ATOM 1096 C CA . ILE A 1 158 ? 1.499 9.628 -18.426 1.00 68.88 158 ILE A CA 1
ATOM 1097 C C . ILE A 1 158 ? 1.711 10.692 -19.509 1.00 68.88 158 ILE A C 1
ATOM 1099 O O . ILE A 1 158 ? 1.815 11.886 -19.235 1.00 68.88 158 ILE A O 1
ATOM 1103 N N . VAL A 1 159 ? 1.797 10.238 -20.757 1.00 66.50 159 VAL A N 1
ATOM 1104 C CA . VAL A 1 159 ? 1.829 11.096 -21.943 1.00 66.50 159 VAL A CA 1
ATOM 1105 C C . VAL A 1 159 ? 0.591 10.776 -22.779 1.00 66.50 159 VAL A C 1
ATOM 1107 O O . VAL A 1 159 ? 0.362 9.598 -23.070 1.00 66.50 159 VAL A O 1
ATOM 1110 N N . PRO A 1 160 ? -0.221 11.774 -23.179 1.00 66.25 160 PRO A N 1
ATOM 1111 C CA . PRO A 1 160 ? -1.337 11.542 -24.092 1.00 66.25 160 PRO A CA 1
ATOM 1112 C C . PRO A 1 160 ? -0.860 10.751 -25.322 1.00 66.25 160 PRO A C 1
ATOM 1114 O O . PRO A 1 160 ? 0.154 11.129 -25.912 1.00 66.25 160 PRO A O 1
ATOM 1117 N N . PRO A 1 161 ? -1.532 9.651 -25.712 1.00 66.88 161 PRO A N 1
ATOM 1118 C CA . PRO A 1 161 ? -2.913 9.270 -25.391 1.00 66.88 161 PRO A CA 1
ATOM 1119 C C . PRO A 1 161 ? -3.092 8.343 -24.171 1.00 66.88 161 PRO A C 1
ATOM 1121 O O . PRO A 1 161 ? -4.206 7.881 -23.928 1.00 66.88 161 PRO A O 1
ATOM 1124 N N . LEU A 1 162 ? -2.033 8.031 -23.418 1.00 66.12 162 LEU A N 1
ATOM 1125 C CA . LEU A 1 162 ? -2.118 7.103 -22.288 1.00 66.12 162 LEU A CA 1
ATOM 1126 C C . LEU A 1 162 ? -2.839 7.743 -21.096 1.00 66.12 162 LEU A C 1
ATOM 1128 O O . LEU A 1 162 ? -2.589 8.891 -20.725 1.00 66.12 162 LEU A O 1
ATOM 1132 N N . THR A 1 163 ? -3.722 6.968 -20.471 1.00 68.12 163 THR A N 1
ATOM 1133 C CA . THR A 1 163 ? -4.390 7.334 -19.216 1.00 68.12 163 THR A CA 1
ATOM 1134 C C . THR A 1 163 ? -3.738 6.592 -18.050 1.00 68.12 163 THR A C 1
ATOM 1136 O O . THR A 1 163 ? -3.020 5.612 -18.249 1.00 68.12 163 THR A O 1
ATOM 1139 N N . ARG A 1 164 ? -3.975 7.038 -16.807 1.00 66.44 164 ARG A N 1
ATOM 1140 C CA . ARG A 1 164 ? -3.403 6.406 -15.597 1.00 66.44 164 ARG A CA 1
ATOM 1141 C C . ARG A 1 164 ? -3.713 4.911 -15.461 1.00 66.44 164 ARG A C 1
ATOM 1143 O O . ARG A 1 164 ? -2.996 4.233 -14.728 1.00 66.44 164 ARG A O 1
ATOM 1150 N N . ASP A 1 165 ? -4.749 4.428 -16.139 1.00 65.31 165 ASP A N 1
ATOM 1151 C CA . ASP A 1 165 ? -5.196 3.035 -16.109 1.00 65.31 165 ASP A CA 1
ATOM 1152 C C . ASP A 1 165 ? -4.528 2.157 -17.173 1.00 65.31 165 ASP A C 1
ATOM 1154 O O . ASP A 1 165 ? -4.596 0.934 -17.085 1.00 65.31 165 ASP A O 1
ATOM 1158 N N . THR A 1 166 ? -3.866 2.762 -18.163 1.00 70.06 166 THR A N 1
ATOM 1159 C CA . THR A 1 166 ? -3.253 2.060 -19.305 1.00 70.06 166 THR A CA 1
ATOM 1160 C C . THR A 1 166 ? -1.727 2.091 -19.285 1.00 70.06 166 THR A C 1
ATOM 1162 O O . THR A 1 166 ? -1.094 1.648 -20.239 1.00 70.06 166 THR A O 1
ATOM 1165 N N . ILE A 1 167 ? -1.123 2.660 -18.241 1.00 77.56 167 ILE A N 1
ATOM 1166 C CA . ILE A 1 167 ? 0.332 2.674 -18.062 1.00 77.56 167 ILE A CA 1
ATOM 1167 C C . ILE A 1 167 ? 0.803 1.415 -17.343 1.00 77.56 167 ILE A C 1
ATOM 1169 O O . ILE A 1 167 ? 0.043 0.750 -16.642 1.00 77.56 167 ILE A O 1
ATOM 1173 N N . TRP A 1 168 ? 2.086 1.106 -17.494 1.00 81.38 168 TRP A N 1
ATOM 1174 C CA . TRP A 1 168 ? 2.714 0.021 -16.754 1.00 81.38 168 TRP A CA 1
ATOM 1175 C C . TRP A 1 168 ? 2.644 0.308 -15.253 1.00 81.38 168 TRP A C 1
ATOM 1177 O O . TRP A 1 168 ? 3.094 1.361 -14.806 1.00 81.38 168 TRP A O 1
ATOM 1187 N N . THR A 1 169 ? 2.084 -0.607 -14.466 1.00 87.69 169 THR A N 1
ATOM 1188 C CA . THR A 1 169 ? 1.957 -0.440 -13.012 1.00 87.69 169 THR A CA 1
ATOM 1189 C C . THR A 1 169 ? 2.515 -1.632 -12.255 1.00 87.69 169 THR A C 1
ATOM 1191 O O . THR A 1 169 ? 2.519 -2.753 -12.766 1.00 87.69 169 THR A O 1
ATOM 1194 N N . SER A 1 170 ? 2.910 -1.418 -11.002 1.00 90.62 170 SER A N 1
ATOM 1195 C CA . SER A 1 170 ? 3.165 -2.526 -10.082 1.00 90.62 170 SER A CA 1
ATOM 1196 C C . SER A 1 170 ? 1.865 -3.268 -9.737 1.00 90.62 170 SER A C 1
ATOM 1198 O O . SER A 1 170 ? 0.773 -2.694 -9.837 1.00 90.62 170 SER A O 1
ATOM 1200 N N . PRO A 1 171 ? 1.959 -4.503 -9.214 1.00 90.81 171 PRO A N 1
ATOM 1201 C CA . PRO A 1 171 ? 0.867 -5.102 -8.456 1.00 90.81 171 PRO A CA 1
ATOM 1202 C C . PRO A 1 171 ? 0.438 -4.199 -7.289 1.00 90.81 171 PRO A C 1
ATOM 1204 O O . PRO A 1 171 ? 1.233 -3.395 -6.787 1.00 90.81 171 PRO A O 1
ATOM 1207 N N . TRP A 1 172 ? -0.805 -4.356 -6.833 1.00 92.06 172 TRP A N 1
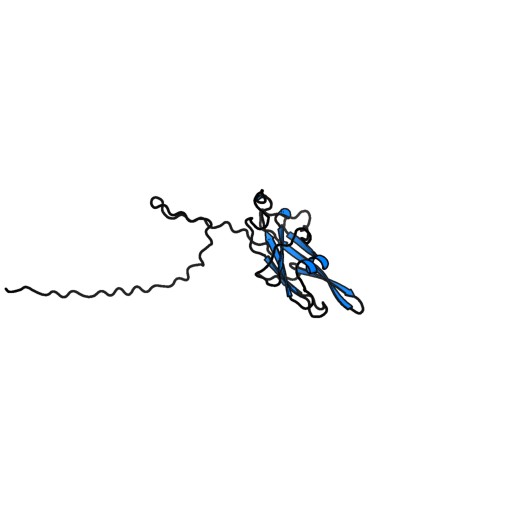ATOM 1208 C CA . TRP A 1 172 ? -1.294 -3.687 -5.629 1.00 92.06 172 TRP A CA 1
ATOM 1209 C C . TRP A 1 172 ? -0.625 -4.269 -4.377 1.00 92.06 172 TRP A C 1
ATOM 1211 O O . TRP A 1 172 ? -0.594 -5.484 -4.179 1.00 92.06 172 TRP A O 1
ATOM 1221 N N . ALA A 1 173 ? -0.112 -3.399 -3.511 1.00 93.44 173 ALA A N 1
ATOM 1222 C CA . ALA A 1 173 ? 0.098 -3.720 -2.108 1.00 93.44 173 ALA A CA 1
ATOM 1223 C C . ALA A 1 173 ? -1.226 -3.475 -1.384 1.00 93.44 173 ALA A C 1
ATOM 1225 O O . ALA A 1 173 ? -1.804 -2.400 -1.540 1.00 93.44 173 ALA A O 1
ATOM 1226 N N . VAL A 1 174 ? -1.723 -4.464 -0.639 1.00 93.06 174 VAL A N 1
ATOM 1227 C CA . VAL A 1 174 ? -3.103 -4.469 -0.137 1.00 93.06 174 VAL A CA 1
ATOM 1228 C C . VAL A 1 174 ? -3.156 -4.502 1.384 1.00 93.06 174 VAL A C 1
ATOM 1230 O O . VAL A 1 174 ? -2.352 -5.149 2.052 1.00 93.06 174 VAL A O 1
ATOM 1233 N N . VAL A 1 175 ? -4.152 -3.825 1.936 1.00 92.50 175 VAL A N 1
ATOM 1234 C CA . VAL A 1 175 ? -4.496 -3.844 3.353 1.00 92.50 175 VAL A CA 1
ATOM 1235 C C . VAL A 1 175 ? -5.978 -4.150 3.480 1.00 92.50 175 VAL A C 1
ATOM 1237 O O . VAL A 1 175 ? -6.808 -3.530 2.815 1.00 92.50 175 VAL A O 1
ATOM 1240 N N . GLN A 1 176 ? -6.316 -5.095 4.347 1.00 91.50 176 GLN A N 1
ATOM 1241 C CA . GLN A 1 176 ? -7.688 -5.324 4.765 1.00 91.50 176 GLN A CA 1
ATOM 1242 C C . GLN A 1 176 ? -8.066 -4.309 5.827 1.00 91.50 176 GLN A C 1
ATOM 1244 O O . GLN A 1 176 ? -7.401 -4.188 6.857 1.00 91.50 176 GLN A O 1
ATOM 1249 N N . VAL A 1 177 ? -9.170 -3.624 5.594 1.00 89.88 177 VAL A N 1
ATOM 1250 C CA . VAL A 1 177 ? -9.834 -2.783 6.579 1.00 89.88 177 VAL A CA 1
ATOM 1251 C C . VAL A 1 177 ? -11.185 -3.393 6.898 1.00 89.88 177 VAL A C 1
ATOM 1253 O O . VAL A 1 177 ? -11.803 -4.054 6.067 1.00 89.88 177 VAL A O 1
ATOM 1256 N N . GLY A 1 178 ? -11.658 -3.218 8.118 1.00 86.25 178 GLY A N 1
ATOM 1257 C CA . GLY A 1 178 ? -12.944 -3.776 8.503 1.00 86.25 178 GLY A CA 1
ATOM 1258 C C . GLY A 1 178 ? -13.505 -3.099 9.727 1.00 86.25 178 GLY A C 1
ATOM 1259 O O . GLY A 1 178 ? -12.765 -2.491 10.505 1.00 86.25 178 GLY A O 1
ATOM 1260 N N . THR A 1 179 ? -14.820 -3.194 9.866 1.00 80.56 179 THR A N 1
ATOM 1261 C CA . THR A 1 179 ? -15.568 -2.654 11.002 1.00 80.56 179 THR A CA 1
ATOM 1262 C C . THR A 1 179 ? -16.648 -3.658 11.368 1.00 80.56 179 THR A C 1
ATOM 1264 O O . THR A 1 179 ? -17.272 -4.247 10.482 1.00 80.56 179 THR A O 1
ATOM 1267 N N . ALA A 1 180 ? -16.864 -3.905 12.658 1.00 73.81 180 ALA A N 1
ATOM 1268 C CA . ALA A 1 180 ? -17.972 -4.749 13.082 1.00 73.81 180 ALA A CA 1
ATOM 1269 C C . ALA A 1 180 ? -19.313 -4.020 12.881 1.00 73.81 180 ALA A C 1
ATOM 1271 O O . ALA A 1 180 ? -19.360 -2.819 12.586 1.00 73.81 180 ALA A O 1
ATOM 1272 N N . LEU A 1 181 ? -20.424 -4.749 13.054 1.00 63.78 181 LEU A N 1
ATOM 1273 C CA . LEU A 1 181 ? -21.756 -4.144 13.072 1.00 63.78 181 LEU A CA 1
ATOM 1274 C C . LEU A 1 181 ? -21.756 -2.935 14.027 1.00 63.78 181 LEU A C 1
ATOM 1276 O O . LEU A 1 181 ? -21.201 -2.999 15.126 1.00 63.78 181 LEU A O 1
ATOM 1280 N N . LEU A 1 182 ? -22.369 -1.832 13.585 1.00 62.06 182 LEU A N 1
ATOM 1281 C CA . LEU A 1 182 ? -22.396 -0.532 14.278 1.00 62.06 182 LEU A CA 1
ATOM 1282 C C . LEU A 1 182 ? -21.061 0.244 14.287 1.00 62.06 182 LEU A C 1
ATOM 1284 O O . LEU A 1 182 ? -20.917 1.189 15.056 1.00 62.06 182 LEU A O 1
ATOM 1288 N N . GLY A 1 183 ? -20.087 -0.113 13.440 1.00 61.59 183 GLY A N 1
ATOM 1289 C CA . GLY A 1 183 ? -18.817 0.622 13.312 1.00 61.59 183 GLY A CA 1
ATOM 1290 C C . GLY A 1 183 ? -17.842 0.394 14.471 1.00 61.59 183 GLY A C 1
ATOM 1291 O O . GLY A 1 183 ? -16.826 1.080 14.580 1.00 61.59 183 GLY A O 1
ATOM 1292 N N . THR A 1 184 ? -18.141 -0.579 15.332 1.00 66.69 184 THR A N 1
ATOM 1293 C CA . THR A 1 184 ? -17.318 -0.925 16.491 1.00 66.69 184 THR A CA 1
ATOM 1294 C C . THR A 1 184 ? -16.139 -1.816 16.084 1.00 66.69 184 THR A C 1
ATOM 1296 O O . THR A 1 184 ? -16.192 -2.512 15.075 1.00 66.69 184 THR A O 1
ATOM 1299 N N . ASN A 1 185 ? -15.054 -1.782 16.864 1.00 75.44 185 ASN A N 1
ATOM 1300 C CA . ASN A 1 185 ? -13.865 -2.628 16.688 1.00 75.44 185 ASN A CA 1
ATOM 1301 C C . ASN A 1 185 ? -13.253 -2.597 15.267 1.00 75.44 185 ASN A C 1
ATOM 1303 O O . ASN A 1 185 ? -13.277 -3.604 14.555 1.00 75.44 185 ASN A O 1
ATOM 1307 N N . PRO A 1 186 ? -12.734 -1.441 14.818 1.00 83.44 186 PRO A N 1
ATOM 1308 C CA . PRO A 1 186 ? -12.103 -1.370 13.516 1.00 83.44 186 PRO A CA 1
ATOM 1309 C C . PRO A 1 186 ? -10.816 -2.178 13.474 1.00 83.44 186 PRO A C 1
ATOM 1311 O O . PRO A 1 186 ? -9.974 -2.100 14.368 1.00 83.44 186 PRO A O 1
ATOM 1314 N N . THR A 1 187 ? -10.639 -2.898 12.377 1.00 87.94 187 THR A N 1
ATOM 1315 C CA . THR A 1 187 ? -9.436 -3.673 12.101 1.00 87.94 187 THR A CA 1
ATOM 1316 C C . THR A 1 187 ? -8.703 -3.080 10.917 1.00 87.94 187 THR A C 1
ATOM 1318 O O . THR A 1 187 ? -9.324 -2.624 9.953 1.00 87.94 187 THR A O 1
ATOM 1321 N N . CYS A 1 188 ? -7.379 -3.128 10.976 1.00 89.56 188 CYS A N 1
ATOM 1322 C CA . CYS A 1 188 ? -6.538 -2.874 9.827 1.00 89.56 188 CYS A CA 1
ATOM 1323 C C . CYS A 1 188 ? -5.395 -3.877 9.796 1.00 89.56 188 CYS A C 1
ATOM 1325 O O . CYS A 1 188 ? -4.659 -4.020 10.774 1.00 89.56 188 CYS A O 1
ATOM 1327 N N . THR A 1 189 ? -5.268 -4.602 8.692 1.00 89.69 189 THR A N 1
ATOM 1328 C CA . THR A 1 189 ? -4.336 -5.721 8.582 1.00 89.69 189 THR A CA 1
ATOM 1329 C C . THR A 1 189 ? -3.681 -5.704 7.217 1.00 89.69 189 THR A C 1
ATOM 1331 O O . THR A 1 189 ? -4.352 -5.773 6.192 1.00 89.69 189 THR A O 1
ATOM 1334 N N . VAL A 1 190 ? -2.355 -5.602 7.199 1.00 88.44 190 VAL A N 1
ATOM 1335 C CA . VAL A 1 190 ? -1.567 -5.688 5.967 1.00 88.44 190 VAL A CA 1
ATOM 1336 C C . VAL A 1 190 ? -1.683 -7.103 5.400 1.00 88.44 190 VAL A C 1
ATOM 1338 O O . VAL A 1 190 ? -1.439 -8.068 6.125 1.00 88.44 190 VAL A O 1
ATOM 1341 N N . ILE A 1 191 ? -2.040 -7.225 4.119 1.00 80.94 191 ILE A N 1
ATOM 1342 C CA . ILE A 1 191 ? -2.092 -8.508 3.412 1.00 80.94 191 ILE A CA 1
ATOM 1343 C C . ILE A 1 191 ? -0.901 -8.574 2.457 1.00 80.94 191 ILE A C 1
ATOM 1345 O O . ILE A 1 191 ? -0.691 -7.673 1.643 1.00 80.94 191 ILE A O 1
ATOM 1349 N N . GLY A 1 192 ? -0.106 -9.634 2.615 1.00 64.88 192 GLY A N 1
ATOM 1350 C CA . GLY A 1 192 ? 1.098 -9.905 1.827 1.00 64.88 192 GLY A CA 1
ATOM 1351 C C . GLY A 1 192 ? 0.811 -10.188 0.365 1.00 64.88 192 GLY A C 1
ATOM 1352 O O . GLY A 1 192 ? -0.147 -10.932 0.077 1.00 64.88 192 GLY A O 1
#

Secondary structure (DSSP, 8-state):
----------------------PPPPPPEEEEEEETTTEEEEEE--PPPPPEEPSGGGTEEEEEEEETTTEEEEEEEEEEEEPPTT--GGGEEEEEESSTT-PEEPPGGG-PPEE--SS-TT-EEEEEEEHHHHHHHSTT-TTSEEEEEEEE--GGG--TT--TTSS--PPPEEEEEE--GGG-S-EEEEE-

Radius of gyration: 27.53 Å; chains: 1; bounding box: 43×87×80 Å